Protein AF-A0A1Y1L7R9-F1 (afdb_monomer_lite)

Secondary structure (DSSP, 8-state):
---HHHHHHHHHTS-HHHHHHHHHHHHHHS-HHHHHHHHHHHHHHHHHHHHHHHHHHHHHH-HHHHHT-GGGTTGGGSHHHHHHHHHHHHHS-TT-HHHHHHHIIIIIS-HHHHHHHHTT----HHHHHHHHHHHHHHHH-TTS-HHHHHHHHHHHHHHHHHHHHHHHHHS--PPP--------------------------------------------------------------------PPPPP--------

Structure (mmCIF, N/CA/C/O backbone):
data_AF-A0A1Y1L7R9-F1
#
_entry.id   AF-A0A1Y1L7R9-F1
#
loop_
_atom_site.group_PDB
_atom_site.id
_atom_site.type_symbol
_atom_site.label_atom_id
_atom_site.label_alt_id
_atom_site.l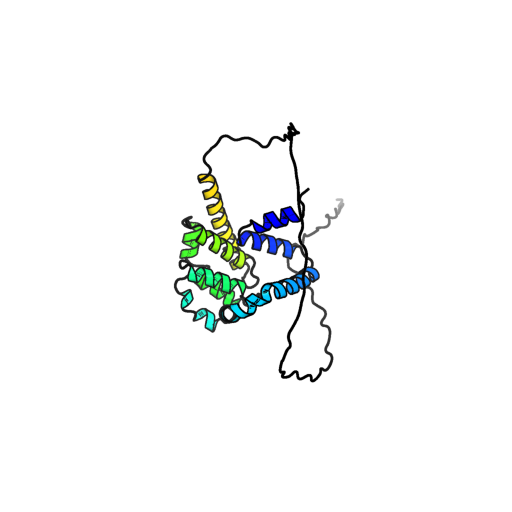abel_comp_id
_atom_site.label_asym_id
_atom_site.label_entity_id
_atom_site.label_seq_id
_atom_site.pdbx_PDB_ins_code
_atom_site.Cartn_x
_atom_site.Cartn_y
_atom_site.Cartn_z
_atom_site.occupancy
_atom_site.B_iso_or_equiv
_atom_site.auth_seq_id
_atom_site.auth_comp_id
_atom_site.auth_asym_id
_atom_site.auth_atom_id
_atom_site.pdbx_PDB_model_num
ATOM 1 N N . MET A 1 1 ? -13.965 -1.797 31.574 1.00 78.56 1 MET A N 1
ATOM 2 C CA . MET A 1 1 ? -14.641 -2.238 30.337 1.00 78.56 1 MET A CA 1
ATOM 3 C C . MET A 1 1 ? -14.299 -1.203 29.286 1.00 78.56 1 MET A C 1
ATOM 5 O O . MET A 1 1 ? -14.530 -0.038 29.563 1.00 78.56 1 MET A O 1
ATOM 9 N N . VAL A 1 2 ? -13.658 -1.586 28.183 1.00 82.12 2 VAL A N 1
ATOM 10 C CA . VAL A 1 2 ? -13.318 -0.639 27.106 1.00 82.12 2 VAL A CA 1
ATOM 11 C C . VAL A 1 2 ? -14.584 -0.410 26.280 1.00 82.12 2 VAL A C 1
ATOM 13 O O . VAL A 1 2 ? -15.203 -1.396 25.874 1.00 82.12 2 VAL A O 1
ATOM 16 N N . CYS A 1 3 ? -15.015 0.841 26.085 1.00 93.50 3 CYS A N 1
ATOM 17 C CA . CYS A 1 3 ? -16.193 1.140 25.260 1.00 93.50 3 CYS A CA 1
ATOM 18 C C . CYS A 1 3 ? -15.808 1.452 23.806 1.00 93.50 3 CYS A C 1
ATOM 20 O O . CYS A 1 3 ? -14.640 1.649 23.473 1.00 93.50 3 CYS A O 1
ATOM 22 N N . LYS A 1 4 ? -16.807 1.475 22.916 1.00 93.38 4 LYS A N 1
ATOM 23 C CA . LYS A 1 4 ? -16.615 1.728 21.480 1.00 93.38 4 LYS A CA 1
ATOM 24 C C . LYS A 1 4 ? -15.915 3.065 21.236 1.00 93.38 4 LYS A C 1
ATOM 26 O O . LYS A 1 4 ? -15.045 3.157 20.375 1.00 93.38 4 LYS A O 1
ATOM 31 N N . GLU A 1 5 ? -16.301 4.089 21.981 1.00 95.50 5 GLU A N 1
ATOM 32 C CA . GLU A 1 5 ? -15.775 5.444 21.859 1.00 95.50 5 GLU A CA 1
ATOM 33 C C . GLU A 1 5 ? -14.279 5.483 22.188 1.00 95.50 5 GLU A C 1
ATOM 35 O O . GLU A 1 5 ? -13.510 6.076 21.432 1.00 95.50 5 GLU A O 1
ATOM 40 N N . ASP A 1 6 ? -13.855 4.770 23.235 1.00 95.31 6 ASP A N 1
ATOM 41 C CA . ASP A 1 6 ? -12.441 4.649 23.608 1.00 95.31 6 ASP A CA 1
ATOM 42 C C . ASP A 1 6 ? -11.620 3.987 22.491 1.00 95.31 6 ASP A C 1
ATOM 44 O O . ASP A 1 6 ? -10.522 4.443 22.171 1.00 95.31 6 ASP A O 1
ATOM 48 N N . VAL A 1 7 ? -12.164 2.945 21.846 1.00 95.12 7 VAL A N 1
ATOM 49 C CA . VAL A 1 7 ? -11.501 2.269 20.715 1.00 95.12 7 VAL A CA 1
ATOM 50 C C . VAL A 1 7 ? -11.361 3.207 19.516 1.00 95.12 7 VAL A C 1
ATOM 52 O O . VAL A 1 7 ? -10.316 3.224 18.868 1.00 95.12 7 VAL A O 1
ATOM 55 N N . LEU A 1 8 ? -12.387 4.010 19.218 1.00 95.81 8 LEU A N 1
ATOM 56 C CA . LEU A 1 8 ? -12.344 4.965 18.107 1.00 95.81 8 LEU A CA 1
ATOM 57 C C . LEU A 1 8 ? -11.348 6.102 18.360 1.00 95.81 8 LEU A C 1
ATOM 59 O O . LEU A 1 8 ? -10.635 6.495 17.435 1.00 95.81 8 LEU A O 1
ATOM 63 N N . LEU A 1 9 ? -11.278 6.610 19.594 1.00 95.75 9 LEU A N 1
ATOM 64 C CA . LEU A 1 9 ? -10.288 7.614 19.990 1.00 95.75 9 LEU A CA 1
ATOM 65 C C . LEU A 1 9 ? -8.869 7.050 19.883 1.00 95.75 9 LEU A C 1
ATOM 67 O O . LEU A 1 9 ? -8.029 7.651 19.220 1.00 95.75 9 LEU A O 1
ATOM 71 N N . TRP A 1 10 ? -8.637 5.851 20.422 1.00 97.00 10 TRP A N 1
ATOM 72 C CA . TRP A 1 10 ? -7.356 5.160 20.283 1.00 97.00 10 TRP A CA 1
ATOM 73 C C . TRP A 1 10 ? -6.959 4.962 18.814 1.00 97.00 10 TRP A C 1
ATOM 75 O O . TRP A 1 10 ? -5.841 5.296 18.430 1.00 97.00 10 TRP A O 1
ATOM 85 N N . PHE A 1 11 ? -7.876 4.472 17.972 1.00 97.50 11 PHE A N 1
ATOM 86 C CA . PHE A 1 11 ? -7.607 4.231 16.552 1.00 97.50 11 PHE A CA 1
ATOM 87 C C . PHE A 1 11 ? -7.271 5.522 15.797 1.00 97.50 11 PHE A C 1
ATOM 89 O O . PHE A 1 11 ? -6.422 5.524 14.904 1.00 97.50 11 PHE A O 1
ATOM 96 N N . LYS A 1 12 ? -7.924 6.635 16.151 1.00 96.06 12 LYS A N 1
ATOM 97 C CA . LYS A 1 12 ? -7.678 7.945 15.541 1.00 96.06 12 LYS A CA 1
ATOM 98 C C . LYS A 1 12 ? -6.246 8.429 15.780 1.00 96.06 12 LYS A C 1
ATOM 100 O O . LYS A 1 12 ? -5.668 9.015 14.863 1.00 96.06 12 LYS A O 1
ATOM 105 N N . ASP A 1 13 ? -5.697 8.150 16.958 1.00 96.38 13 ASP A N 1
ATOM 106 C CA . ASP A 1 13 ? -4.363 8.587 17.382 1.00 96.38 13 ASP A CA 1
ATOM 107 C C . ASP A 1 13 ? -3.233 7.674 16.868 1.00 96.38 13 ASP A C 1
ATOM 109 O O . ASP A 1 13 ? -2.049 7.973 17.041 1.00 96.38 13 ASP A O 1
ATOM 113 N N . LEU A 1 14 ? -3.572 6.567 16.199 1.00 97.44 14 LEU A N 1
ATOM 114 C CA . LEU A 1 14 ? -2.593 5.703 15.551 1.00 97.44 14 LEU A CA 1
ATOM 115 C C . LEU A 1 14 ? -1.985 6.355 14.304 1.00 97.44 14 LEU A C 1
ATOM 117 O O . LEU A 1 14 ? -2.642 7.019 13.500 1.00 97.44 14 LEU A O 1
ATOM 121 N N . GLU A 1 15 ? -0.712 6.046 14.087 1.00 96.12 15 GLU A N 1
ATOM 122 C CA . GLU A 1 15 ? 0.002 6.393 12.864 1.00 96.12 15 GLU A CA 1
ATOM 123 C C . GLU A 1 15 ? -0.585 5.674 11.640 1.00 96.12 15 GLU A C 1
ATOM 125 O O . GLU A 1 15 ? -1.187 4.604 11.756 1.00 96.12 15 GLU A O 1
ATOM 130 N N . GLY A 1 16 ? -0.368 6.232 10.444 1.00 96.50 16 GLY A N 1
ATOM 131 C CA . GLY A 1 16 ? -0.972 5.730 9.203 1.00 96.50 16 GLY A CA 1
ATOM 132 C C . GLY A 1 16 ? -0.783 4.226 8.974 1.00 96.50 16 GLY A C 1
ATOM 133 O O . GLY A 1 16 ? -1.752 3.532 8.675 1.00 96.50 16 GLY A O 1
ATOM 134 N N . TYR A 1 17 ? 0.433 3.715 9.184 1.00 98.06 17 TYR A N 1
ATOM 135 C CA . TYR A 1 17 ? 0.742 2.294 9.003 1.00 98.06 17 TYR A CA 1
ATOM 136 C C . TYR A 1 17 ? 0.046 1.392 10.037 1.00 98.06 17 TYR A C 1
ATOM 138 O O . TYR A 1 17 ? -0.490 0.353 9.670 1.00 98.06 17 TYR A O 1
ATOM 146 N N . LYS A 1 18 ? -0.044 1.821 11.306 1.00 98.00 18 LYS A N 1
ATOM 147 C CA . LYS A 1 18 ? -0.761 1.091 12.367 1.00 98.00 18 LYS A CA 1
ATOM 148 C C . LYS A 1 18 ? -2.263 1.045 12.114 1.00 98.00 18 LYS A C 1
ATOM 150 O O . LYS A 1 18 ? -2.898 0.032 12.382 1.00 98.00 18 LYS A O 1
ATOM 155 N N . ARG A 1 19 ? -2.842 2.124 11.575 1.00 98.38 19 ARG A N 1
ATOM 156 C CA . ARG A 1 19 ? -4.256 2.118 11.170 1.00 98.38 19 ARG A CA 1
ATOM 157 C C . ARG A 1 19 ? -4.510 1.103 10.064 1.00 98.38 19 ARG A C 1
ATOM 159 O O . ARG A 1 19 ? -5.485 0.366 10.154 1.00 98.38 19 ARG A O 1
ATOM 166 N N . LEU A 1 20 ? -3.636 1.046 9.056 1.00 97.94 20 LEU A N 1
ATOM 167 C CA . LEU A 1 20 ? -3.767 0.093 7.953 1.00 97.94 20 LEU A CA 1
ATOM 168 C C . LEU A 1 20 ? -3.635 -1.357 8.439 1.00 97.94 20 LEU A C 1
ATOM 170 O O . LEU A 1 20 ? -4.436 -2.197 8.043 1.00 97.94 20 LEU A O 1
ATOM 174 N N . ASP A 1 21 ? -2.675 -1.613 9.326 1.00 97.88 21 ASP A N 1
ATOM 175 C CA . ASP A 1 21 ? -2.457 -2.905 9.981 1.00 97.88 21 ASP A CA 1
ATOM 176 C C . ASP A 1 21 ? -3.701 -3.380 10.746 1.00 97.88 21 ASP A C 1
ATOM 178 O O . ASP A 1 21 ? -4.281 -4.415 10.422 1.00 97.88 21 ASP A O 1
ATOM 182 N N . VAL A 1 22 ? -4.208 -2.553 11.667 1.00 98.06 22 VAL A N 1
ATOM 183 C CA . VAL A 1 22 ? -5.423 -2.857 12.439 1.00 98.06 22 VAL A CA 1
ATOM 184 C C . VAL A 1 22 ? -6.630 -3.064 11.522 1.00 98.06 22 VAL A C 1
ATOM 186 O O . VAL A 1 22 ? -7.399 -4.000 11.723 1.00 98.06 22 VAL A O 1
ATOM 189 N N . MET A 1 23 ? -6.815 -2.218 10.504 1.00 97.44 23 MET A N 1
ATOM 190 C CA . MET A 1 23 ? -7.925 -2.373 9.558 1.00 97.44 23 MET A CA 1
ATOM 191 C C . MET A 1 23 ? -7.837 -3.682 8.773 1.00 97.44 23 MET A C 1
ATOM 193 O O . MET A 1 23 ? -8.863 -4.333 8.582 1.00 97.44 23 MET A O 1
ATOM 197 N N . TYR A 1 24 ? -6.643 -4.068 8.322 1.00 97.06 24 TYR A N 1
ATOM 198 C CA . TYR A 1 24 ? -6.438 -5.327 7.611 1.00 97.06 24 TYR A CA 1
ATOM 199 C C . TYR A 1 24 ? -6.762 -6.527 8.507 1.00 97.06 24 TYR A C 1
ATOM 201 O O . TYR A 1 24 ? -7.533 -7.397 8.100 1.00 97.06 24 TYR A O 1
ATOM 209 N N . GLU A 1 25 ? -6.254 -6.539 9.740 1.00 97.56 25 GLU A N 1
ATOM 210 C CA . GLU A 1 25 ? -6.526 -7.600 10.715 1.00 97.56 25 GLU A CA 1
ATOM 211 C C . GLU A 1 25 ? -8.026 -7.702 11.031 1.00 97.56 25 GLU A C 1
ATOM 213 O O . GLU A 1 25 ? -8.601 -8.790 10.966 1.00 97.56 25 GLU A O 1
ATOM 218 N N . LEU A 1 26 ? -8.705 -6.572 11.267 1.00 97.25 26 LEU A N 1
ATOM 219 C CA . LEU A 1 26 ? -10.156 -6.535 11.491 1.00 97.25 26 LEU A CA 1
ATOM 220 C C . LEU A 1 26 ? -10.940 -7.091 10.295 1.00 97.25 26 LEU A C 1
ATOM 222 O O . LEU A 1 26 ? -11.806 -7.945 10.477 1.00 97.25 26 LEU A O 1
ATOM 226 N N . LEU A 1 27 ? -10.614 -6.652 9.074 1.00 96.75 27 LEU A N 1
ATOM 227 C CA . LEU A 1 27 ? -11.249 -7.152 7.850 1.00 96.75 27 LEU A CA 1
ATOM 228 C C . LEU A 1 27 ? -10.986 -8.647 7.632 1.00 96.75 27 LEU A C 1
ATOM 230 O O . LEU A 1 27 ? -11.841 -9.336 7.081 1.00 96.75 27 LEU A O 1
ATOM 234 N N . SER A 1 28 ? -9.831 -9.158 8.068 1.00 96.12 28 SER A N 1
ATOM 235 C CA . SER A 1 28 ? -9.482 -10.579 7.952 1.00 96.12 28 SER A CA 1
ATOM 236 C C . SER A 1 28 ? -10.308 -11.485 8.873 1.00 96.12 28 SER A C 1
ATOM 238 O O . SER A 1 28 ? -10.461 -12.672 8.582 1.00 96.12 28 SER A O 1
ATOM 240 N N . MET A 1 29 ? -10.862 -10.925 9.954 1.00 97.62 29 MET A N 1
ATOM 241 C CA . MET A 1 29 ? -11.750 -11.624 10.887 1.00 97.62 29 MET A CA 1
ATOM 242 C C . MET A 1 29 ? -13.225 -11.578 10.463 1.00 97.62 29 MET A C 1
ATOM 244 O O . MET A 1 29 ? -14.032 -12.339 10.997 1.00 97.62 29 MET A O 1
ATOM 248 N N . CYS A 1 30 ? -13.588 -10.708 9.516 1.00 98.19 30 CYS A N 1
ATOM 249 C CA . CYS A 1 30 ? -14.945 -10.621 8.980 1.00 98.19 30 CYS A CA 1
ATOM 250 C C . CYS A 1 30 ? -15.293 -11.825 8.092 1.00 98.19 30 CYS A C 1
ATOM 252 O O . CYS A 1 30 ? -14.446 -12.386 7.391 1.00 98.19 30 CYS A O 1
ATOM 254 N N . VAL A 1 31 ? -16.578 -12.180 8.043 1.00 98.06 31 VAL A N 1
ATOM 255 C CA . VAL A 1 31 ? -17.070 -13.206 7.107 1.00 98.06 31 VAL A CA 1
ATOM 256 C C . VAL A 1 31 ? -17.302 -12.618 5.702 1.00 98.06 31 VAL A C 1
ATOM 258 O O . VAL A 1 31 ? -17.466 -11.405 5.553 1.00 98.06 31 VAL A O 1
ATOM 261 N N . PRO A 1 32 ? -17.350 -13.432 4.625 1.00 97.62 32 PRO A N 1
ATOM 262 C CA . PRO A 1 32 ? -17.299 -12.918 3.250 1.00 97.62 32 PRO A CA 1
ATOM 263 C C . PRO A 1 32 ? -18.365 -11.875 2.877 1.00 97.62 32 PRO A C 1
ATOM 265 O O . PRO A 1 32 ? -18.067 -10.925 2.150 1.00 97.62 32 PRO A O 1
ATOM 268 N N . PHE A 1 33 ? -19.604 -12.018 3.360 1.00 98.00 33 PHE A N 1
ATOM 269 C CA . PHE A 1 33 ? -20.664 -11.051 3.054 1.00 98.00 33 PHE A CA 1
ATOM 270 C C . PHE A 1 33 ? -20.469 -9.714 3.786 1.00 98.00 33 PHE A C 1
ATOM 272 O O . PHE A 1 33 ? -20.830 -8.673 3.239 1.00 98.00 33 PHE A O 1
ATOM 279 N N . GLU A 1 34 ? -19.860 -9.717 4.976 1.00 98.50 34 GLU A N 1
ATOM 280 C CA . GLU A 1 34 ? -19.515 -8.496 5.714 1.00 98.50 34 GLU A CA 1
ATOM 281 C C . GLU A 1 34 ? -18.433 -7.724 4.968 1.00 98.50 34 GLU A C 1
ATOM 283 O O . GLU A 1 34 ? -18.580 -6.527 4.738 1.00 98.50 34 GLU A O 1
ATOM 288 N N . VAL A 1 35 ? -17.392 -8.419 4.496 1.00 97.88 35 VAL A N 1
ATOM 289 C CA . VAL A 1 35 ? -16.341 -7.812 3.666 1.00 97.88 35 VAL A CA 1
ATOM 290 C C . VAL A 1 35 ? -16.940 -7.221 2.386 1.00 97.88 35 VAL A C 1
ATOM 292 O O . VAL A 1 35 ? -16.601 -6.101 2.003 1.00 97.88 35 VAL A O 1
ATOM 295 N N . ARG A 1 36 ? -17.883 -7.925 1.739 1.00 98.00 36 ARG A N 1
ATOM 296 C CA . ARG A 1 36 ? -18.571 -7.426 0.534 1.00 98.00 36 ARG A CA 1
ATOM 297 C C . ARG A 1 36 ? -19.390 -6.164 0.814 1.00 98.00 36 ARG A C 1
ATOM 299 O O . ARG A 1 36 ? -19.354 -5.231 0.007 1.00 98.00 36 ARG A O 1
ATOM 306 N N . PHE A 1 37 ? -20.108 -6.136 1.936 1.00 98.44 37 PHE A N 1
ATOM 307 C CA . PHE A 1 37 ? -20.858 -4.966 2.387 1.00 98.44 37 PHE A CA 1
ATOM 308 C C . PHE A 1 37 ? -19.922 -3.786 2.680 1.00 98.44 37 PHE A C 1
ATOM 310 O O . PHE A 1 37 ? -20.115 -2.703 2.129 1.00 98.44 37 PHE A O 1
ATOM 317 N N . LEU A 1 38 ? -18.858 -4.012 3.457 1.00 98.31 38 LEU A N 1
ATOM 318 C CA . LEU A 1 38 ? -17.854 -2.997 3.780 1.00 98.31 38 LEU A CA 1
ATOM 319 C C . LEU A 1 38 ? -17.173 -2.440 2.528 1.00 98.31 38 LEU A C 1
ATOM 321 O O . LEU A 1 38 ? -16.944 -1.237 2.462 1.00 98.31 38 LEU A O 1
ATOM 325 N N . GLY A 1 39 ? -16.929 -3.269 1.509 1.00 96.62 39 GLY A N 1
ATOM 326 C CA . GLY A 1 39 ? -16.433 -2.807 0.211 1.00 96.62 39 GLY A CA 1
ATOM 327 C C . GLY A 1 39 ? -17.320 -1.723 -0.413 1.00 96.62 39 GLY A C 1
ATOM 328 O O . GLY A 1 39 ? -16.808 -0.700 -0.852 1.00 96.62 39 GLY A O 1
ATOM 329 N N . SER A 1 40 ? -18.647 -1.885 -0.350 1.00 97.62 40 SER A N 1
ATOM 330 C CA . SER A 1 40 ? -19.594 -0.882 -0.872 1.00 97.62 40 SER A CA 1
ATOM 331 C C . SER A 1 40 ? -19.553 0.419 -0.057 1.00 97.62 40 SER A C 1
ATOM 333 O O . SER A 1 40 ? -19.598 1.513 -0.613 1.00 97.62 40 SER A O 1
ATOM 335 N N . CYS A 1 41 ? -19.413 0.317 1.269 1.00 97.94 41 CYS A N 1
ATOM 336 C CA . CYS A 1 41 ? -19.249 1.484 2.140 1.00 97.94 41 CYS A CA 1
ATOM 337 C C . CYS A 1 41 ? -17.940 2.237 1.853 1.00 97.94 41 CYS A C 1
ATOM 339 O O . CYS A 1 41 ? -17.925 3.465 1.835 1.00 97.94 41 CYS A O 1
ATOM 341 N N . ILE A 1 42 ? -16.843 1.511 1.625 1.00 95.75 42 ILE A N 1
ATOM 342 C CA . ILE A 1 42 ? -15.529 2.090 1.314 1.00 95.75 42 ILE A CA 1
ATOM 343 C C . ILE A 1 42 ? -15.565 2.818 -0.034 1.00 95.75 42 ILE A C 1
ATOM 345 O O . ILE A 1 42 ? -15.052 3.934 -0.126 1.00 95.75 42 ILE A O 1
ATOM 349 N N . GLU A 1 43 ? -16.197 2.230 -1.055 1.00 94.38 43 GLU A N 1
ATOM 350 C CA . GLU A 1 43 ? -16.395 2.871 -2.365 1.00 94.38 43 GLU A CA 1
ATOM 351 C C . GLU A 1 43 ? -17.133 4.212 -2.231 1.00 94.38 43 GLU A C 1
ATOM 353 O O . GLU A 1 43 ? -16.694 5.221 -2.785 1.00 94.38 43 GLU A O 1
ATOM 358 N N . GLU A 1 44 ? -18.204 4.249 -1.433 1.00 95.94 44 GLU A N 1
ATOM 359 C CA . GLU A 1 44 ? -18.983 5.467 -1.196 1.00 95.94 44 GLU A CA 1
ATOM 360 C C . GLU A 1 44 ? -18.182 6.539 -0.435 1.00 95.94 44 GLU A C 1
ATOM 362 O O . GLU A 1 44 ? -18.233 7.718 -0.791 1.00 95.94 44 GLU A O 1
ATOM 367 N N . ILE A 1 45 ? -17.393 6.149 0.574 1.00 95.00 45 ILE A N 1
ATOM 368 C CA . ILE A 1 45 ? -16.520 7.069 1.327 1.00 95.00 45 ILE A CA 1
ATOM 369 C C . ILE A 1 45 ? -15.429 7.659 0.417 1.00 95.00 45 ILE A C 1
ATOM 371 O O . ILE A 1 45 ? -15.127 8.850 0.497 1.00 95.00 45 ILE A O 1
ATOM 375 N N . GLY A 1 46 ? -14.841 6.844 -0.464 1.00 92.31 46 GLY A N 1
ATOM 376 C CA . GLY A 1 46 ? -13.722 7.229 -1.330 1.00 92.31 46 GLY A CA 1
ATOM 377 C C . GLY A 1 46 ? -14.108 7.931 -2.638 1.00 92.31 46 GLY A C 1
ATOM 378 O O . GLY A 1 46 ? -13.223 8.352 -3.387 1.00 92.31 46 GLY A O 1
ATOM 379 N N . LYS A 1 47 ? -15.405 8.076 -2.940 1.00 92.62 47 LYS A N 1
ATOM 380 C CA . LYS A 1 47 ? -15.897 8.490 -4.269 1.00 92.62 47 LYS A CA 1
ATOM 381 C C . LYS A 1 47 ? -15.342 9.823 -4.783 1.00 92.62 47 LYS A C 1
ATOM 383 O O . LYS A 1 47 ? -15.181 9.994 -5.989 1.00 92.62 47 LYS A O 1
ATOM 388 N N . HIS A 1 48 ? -15.042 10.767 -3.889 1.00 90.44 48 HIS A N 1
ATOM 389 C CA . HIS A 1 48 ? -14.508 12.078 -4.271 1.00 90.44 48 HIS A CA 1
ATOM 390 C C . HIS A 1 48 ? -13.049 11.982 -4.731 1.00 90.44 48 HIS A C 1
ATOM 392 O O . HIS A 1 48 ? -12.702 12.489 -5.797 1.00 90.44 48 HIS A O 1
ATOM 398 N N . SER A 1 49 ? -12.227 11.230 -3.996 1.00 92.38 49 SER A N 1
ATOM 399 C CA . SER A 1 49 ? -10.821 11.000 -4.342 1.00 92.38 49 SER A CA 1
ATOM 400 C C . SER A 1 49 ? -10.655 10.183 -5.626 1.00 92.38 49 SER A C 1
ATOM 402 O O . SER A 1 49 ? -9.618 10.274 -6.277 1.00 92.38 49 SER A O 1
ATOM 404 N N . TYR A 1 50 ? -11.673 9.418 -6.038 1.00 89.69 50 TYR A N 1
ATOM 405 C CA . TYR A 1 50 ? -11.624 8.626 -7.268 1.00 89.69 50 TYR A CA 1
ATOM 406 C C . TYR A 1 50 ? -11.359 9.480 -8.516 1.00 89.69 50 TYR A C 1
ATOM 408 O O . TYR A 1 50 ? -10.521 9.122 -9.343 1.00 89.69 50 TYR A O 1
ATOM 416 N N . GLN A 1 51 ? -12.055 10.615 -8.666 1.00 90.00 51 GLN A N 1
ATOM 417 C CA . GLN A 1 51 ? -11.882 11.468 -9.849 1.00 90.00 51 GLN A CA 1
ATOM 418 C C . GLN A 1 51 ? -10.535 12.190 -9.829 1.00 90.00 51 GLN A C 1
ATOM 420 O O . GLN A 1 51 ? -9.853 12.238 -10.852 1.00 90.00 51 GLN A O 1
ATOM 425 N N . GLU A 1 52 ? -10.125 12.685 -8.661 1.00 94.44 52 GLU A N 1
ATOM 426 C CA . GLU A 1 52 ? -8.846 13.376 -8.466 1.00 94.44 52 GLU A CA 1
ATOM 427 C C . GLU A 1 52 ? -7.652 12.459 -8.763 1.00 94.44 52 GLU A C 1
ATOM 429 O O . GLU A 1 52 ? -6.680 12.867 -9.398 1.00 94.44 52 GLU A O 1
ATOM 434 N N . LEU A 1 53 ? -7.745 11.188 -8.366 1.00 96.44 53 LEU A N 1
ATOM 435 C CA . LEU A 1 53 ? -6.661 10.214 -8.489 1.00 96.44 53 LEU A CA 1
ATOM 436 C C . LEU A 1 53 ? -6.738 9.354 -9.756 1.00 96.44 53 LEU A C 1
ATOM 438 O O . LEU A 1 53 ? -5.867 8.510 -9.978 1.00 96.44 53 LEU A O 1
ATOM 442 N N . ARG A 1 54 ? -7.728 9.575 -10.629 1.00 95.44 54 ARG A N 1
ATOM 443 C CA . ARG A 1 54 ? -7.943 8.757 -11.833 1.00 95.44 54 ARG A CA 1
ATOM 444 C C . ARG A 1 54 ? -6.712 8.697 -12.739 1.00 95.44 54 ARG A C 1
ATOM 446 O O . ARG A 1 54 ? -6.383 7.630 -13.252 1.00 95.44 54 ARG A O 1
ATOM 453 N N . GLY A 1 55 ? -6.022 9.824 -12.929 1.00 97.31 55 GLY A N 1
ATOM 454 C CA . GLY A 1 55 ? -4.793 9.877 -13.730 1.00 97.31 55 GLY A CA 1
ATOM 455 C C . GLY A 1 55 ? -3.685 9.000 -13.141 1.00 97.31 55 GLY A C 1
ATOM 456 O O . GLY A 1 55 ? -3.099 8.177 -13.845 1.00 97.31 55 GLY A O 1
ATOM 457 N N . SER A 1 56 ? -3.463 9.110 -11.831 1.00 97.62 56 SER A N 1
ATOM 458 C CA . SER A 1 56 ? -2.497 8.288 -11.097 1.00 97.62 56 SER A CA 1
ATOM 459 C C . SER A 1 56 ? -2.855 6.802 -11.130 1.00 97.62 56 SER A C 1
ATOM 461 O O . SER A 1 56 ? -1.968 5.974 -11.311 1.00 97.62 56 SER A O 1
ATOM 463 N N . ALA A 1 57 ? -4.142 6.456 -11.037 1.00 97.44 57 ALA A N 1
ATOM 464 C CA . ALA A 1 57 ? -4.607 5.071 -11.106 1.00 97.44 57 ALA A CA 1
ATOM 465 C C . ALA A 1 57 ? -4.322 4.431 -12.472 1.00 97.44 57 ALA A C 1
ATOM 467 O O . ALA A 1 57 ? -3.933 3.264 -12.537 1.00 97.44 57 ALA A O 1
ATOM 468 N N . ILE A 1 58 ? -4.474 5.201 -13.558 1.00 98.00 58 ILE A N 1
ATOM 469 C CA . ILE A 1 58 ? -4.123 4.754 -14.912 1.00 98.00 58 ILE A CA 1
ATOM 470 C C . ILE A 1 58 ? -2.624 4.459 -14.998 1.00 98.00 58 ILE A C 1
ATOM 472 O O . ILE A 1 58 ? -2.256 3.413 -15.517 1.00 98.00 58 ILE A O 1
ATOM 476 N N . ILE A 1 59 ? -1.766 5.344 -14.479 1.00 98.25 59 ILE A N 1
ATOM 477 C CA . ILE A 1 59 ? -0.308 5.142 -14.502 1.00 98.25 59 ILE A CA 1
ATOM 478 C C . ILE A 1 59 ? 0.077 3.925 -13.654 1.00 98.25 59 ILE A C 1
ATOM 480 O O . ILE A 1 59 ? 0.770 3.040 -14.143 1.00 98.25 59 ILE A O 1
ATOM 484 N N . ALA A 1 60 ? -0.432 3.826 -12.423 1.00 98.00 60 ALA A N 1
ATOM 485 C CA . ALA A 1 60 ? -0.131 2.727 -11.503 1.00 98.00 60 ALA A CA 1
ATOM 486 C C . ALA A 1 60 ? -0.480 1.340 -12.074 1.00 98.00 60 ALA A C 1
ATOM 488 O O . ALA A 1 60 ? 0.140 0.343 -11.706 1.00 98.00 60 ALA A O 1
ATOM 489 N N . ASN A 1 61 ? -1.454 1.268 -12.989 1.00 98.50 61 ASN A N 1
ATOM 490 C CA . ASN A 1 61 ? -1.953 0.015 -13.553 1.00 98.50 61 ASN A CA 1
ATOM 491 C C . ASN A 1 61 ? -1.540 -0.258 -15.006 1.00 98.50 61 ASN A C 1
ATOM 493 O O . ASN A 1 61 ? -1.928 -1.288 -15.557 1.00 98.50 61 ASN A O 1
ATOM 497 N N . ASP A 1 62 ? -0.736 0.608 -15.613 1.00 98.38 62 ASP A N 1
ATOM 498 C CA . ASP A 1 62 ? -0.300 0.498 -17.004 1.00 98.38 62 ASP A CA 1
ATOM 499 C C . ASP A 1 62 ? 1.231 0.464 -17.048 1.00 98.38 62 ASP A C 1
ATOM 501 O O . ASP A 1 62 ? 1.894 1.473 -16.809 1.00 98.38 62 ASP A O 1
ATOM 505 N N . ILE A 1 63 ? 1.801 -0.713 -17.328 1.00 97.94 63 ILE A N 1
ATOM 506 C CA . ILE A 1 63 ? 3.253 -0.932 -17.253 1.00 97.94 63 ILE A CA 1
ATOM 507 C C . ILE A 1 63 ? 4.035 -0.010 -18.197 1.00 97.94 63 ILE A C 1
ATOM 509 O O . ILE A 1 63 ? 5.125 0.448 -17.850 1.00 97.94 63 ILE A O 1
ATOM 513 N N . ASP A 1 64 ? 3.477 0.310 -19.366 1.00 97.88 64 ASP A N 1
ATOM 514 C CA . ASP A 1 64 ? 4.131 1.165 -20.354 1.00 97.88 64 ASP A CA 1
ATOM 515 C C . ASP A 1 64 ? 4.162 2.622 -19.901 1.00 97.88 64 ASP A C 1
ATOM 517 O O . ASP A 1 64 ? 5.121 3.336 -20.189 1.00 97.88 64 ASP A O 1
ATOM 521 N N . LYS A 1 65 ? 3.128 3.077 -19.188 1.00 97.94 65 LYS A N 1
ATOM 522 C CA . LYS A 1 65 ? 3.101 4.423 -18.601 1.00 97.94 65 LYS A CA 1
ATOM 523 C C . LYS A 1 65 ? 3.956 4.502 -17.351 1.00 97.94 65 LYS A C 1
ATOM 525 O O . LYS A 1 65 ? 4.711 5.455 -17.204 1.00 97.94 65 LYS A O 1
ATOM 530 N N . LEU A 1 66 ? 3.870 3.490 -16.491 1.00 97.69 66 LEU A N 1
ATOM 531 C CA . LEU A 1 66 ? 4.603 3.425 -15.232 1.00 97.69 66 LEU A CA 1
ATOM 532 C C . LEU A 1 66 ? 6.119 3.441 -15.456 1.00 97.69 66 LEU A C 1
ATOM 534 O O . LEU A 1 66 ? 6.832 4.216 -14.831 1.00 97.69 66 LEU A O 1
ATOM 538 N N . THR A 1 67 ? 6.608 2.637 -16.404 1.00 96.75 67 THR A N 1
ATOM 539 C CA . THR A 1 67 ? 8.041 2.572 -16.754 1.00 96.75 67 THR A CA 1
ATOM 540 C C . THR A 1 67 ? 8.578 3.862 -17.375 1.00 96.75 67 THR A C 1
ATOM 542 O O . THR A 1 67 ? 9.773 4.133 -17.275 1.00 96.75 67 THR A O 1
ATOM 545 N N . LYS A 1 68 ? 7.713 4.654 -18.019 1.00 96.88 68 LYS A N 1
ATOM 546 C CA . LYS A 1 68 ? 8.057 5.927 -18.674 1.00 96.88 68 LYS A CA 1
ATOM 547 C C . LYS A 1 68 ? 7.838 7.139 -17.776 1.00 96.88 68 LYS A C 1
ATOM 549 O O . LYS A 1 68 ? 8.092 8.260 -18.216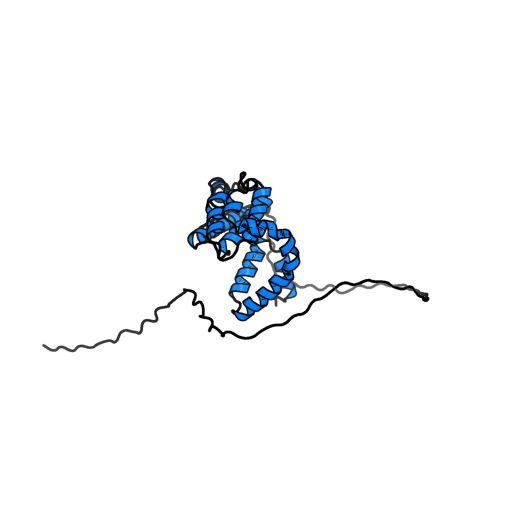 1.00 96.88 68 LYS A O 1
ATOM 554 N N . ASP A 1 69 ? 7.368 6.942 -16.548 1.00 95.88 69 ASP A N 1
ATOM 555 C CA . ASP A 1 69 ? 7.166 8.038 -15.617 1.00 95.88 69 ASP A CA 1
ATOM 556 C C . ASP A 1 69 ? 8.517 8.580 -15.127 1.00 95.88 69 ASP A C 1
ATOM 558 O O . ASP A 1 69 ? 9.134 8.078 -14.185 1.00 95.88 69 ASP A O 1
ATOM 562 N N . SER A 1 70 ? 8.973 9.652 -15.779 1.00 94.00 70 SER A N 1
ATOM 563 C CA . SER A 1 70 ? 10.233 10.330 -15.469 1.00 94.00 70 SER A CA 1
ATOM 564 C C . SER A 1 70 ? 10.271 10.905 -14.055 1.00 94.00 70 SER A C 1
ATOM 566 O O . SER A 1 70 ? 11.355 11.176 -13.534 1.00 94.00 70 SER A O 1
ATOM 568 N N . THR A 1 71 ? 9.112 11.090 -13.417 1.00 93.62 71 THR A N 1
ATOM 569 C CA . THR A 1 71 ? 9.047 11.600 -12.046 1.00 93.62 71 THR A CA 1
ATOM 570 C C . THR A 1 71 ? 9.562 10.594 -11.021 1.00 93.62 71 THR A C 1
ATOM 572 O O . THR A 1 71 ? 9.886 11.008 -9.920 1.00 93.62 71 THR A O 1
ATOM 575 N N . LEU A 1 72 ? 9.716 9.310 -11.378 1.00 95.19 72 LEU A N 1
ATOM 576 C CA . LEU A 1 72 ? 10.215 8.246 -10.492 1.00 95.19 72 LEU A CA 1
ATOM 577 C C . LEU A 1 72 ? 11.747 8.084 -10.507 1.00 95.19 72 LEU A C 1
ATOM 579 O O . LEU A 1 72 ? 12.290 7.257 -9.776 1.00 95.19 72 LEU A O 1
ATOM 583 N N . THR A 1 73 ? 12.459 8.856 -11.333 1.00 90.75 73 THR A N 1
ATOM 584 C CA . THR A 1 73 ? 13.904 8.687 -11.598 1.00 90.75 73 THR A CA 1
ATOM 585 C C . THR A 1 73 ? 14.797 8.861 -10.371 1.00 90.75 73 THR A C 1
ATOM 587 O O . THR A 1 73 ? 15.828 8.201 -10.275 1.00 90.75 73 THR A O 1
ATOM 590 N N . GLN A 1 74 ? 14.396 9.711 -9.425 1.00 90.06 74 GLN A N 1
ATOM 591 C CA . GLN A 1 74 ? 15.139 9.959 -8.188 1.00 90.06 74 GLN A CA 1
ATOM 592 C C . GLN A 1 74 ? 14.909 8.868 -7.125 1.00 90.06 74 GLN A C 1
ATOM 594 O O . GLN A 1 74 ? 15.489 8.930 -6.055 1.00 90.06 74 GLN A O 1
ATOM 599 N N . GLY A 1 75 ? 14.078 7.847 -7.363 1.00 92.19 75 GLY A N 1
ATOM 600 C CA . GLY A 1 75 ? 13.861 6.778 -6.381 1.00 92.19 75 GLY A CA 1
ATOM 601 C C . GLY A 1 75 ? 13.389 7.274 -5.002 1.00 92.19 75 GLY A C 1
ATOM 602 O O . GLY A 1 75 ? 12.975 8.415 -4.830 1.00 92.19 75 GLY A O 1
ATOM 603 N N . LEU A 1 76 ? 13.429 6.412 -3.983 1.00 94.44 76 LEU A N 1
ATOM 604 C CA . LEU A 1 76 ? 12.812 6.721 -2.682 1.00 94.44 76 LEU A CA 1
ATOM 605 C C . LEU A 1 76 ? 13.600 7.705 -1.797 1.00 94.44 76 LEU A C 1
ATOM 607 O O . LEU A 1 76 ? 13.120 8.061 -0.720 1.00 94.44 76 LEU A O 1
ATOM 611 N N . PHE A 1 77 ? 14.780 8.175 -2.213 1.00 91.06 77 PHE A N 1
ATOM 612 C CA . PHE A 1 77 ? 15.460 9.242 -1.470 1.00 91.06 77 PHE A CA 1
ATOM 613 C C . PHE A 1 77 ? 14.759 10.595 -1.637 1.00 91.06 77 PHE A C 1
ATOM 615 O O . PHE A 1 77 ? 14.821 11.426 -0.731 1.00 91.06 77 PHE A O 1
ATOM 622 N N . ASP A 1 78 ? 14.040 10.789 -2.743 1.00 94.81 78 ASP A N 1
ATOM 623 C CA . ASP A 1 78 ? 13.223 11.972 -2.990 1.00 94.81 78 ASP A CA 1
ATOM 624 C C . ASP A 1 78 ? 11.829 11.846 -2.352 1.00 94.81 78 ASP A C 1
ATOM 626 O O . ASP A 1 78 ? 11.148 10.828 -2.485 1.00 94.81 78 ASP A O 1
ATOM 630 N N . GLU A 1 79 ? 11.395 12.895 -1.651 1.00 95.62 79 GLU A N 1
ATOM 631 C CA . GLU A 1 79 ? 10.088 12.944 -0.979 1.00 95.62 79 GLU A CA 1
ATOM 632 C C . GLU A 1 79 ? 8.919 12.912 -1.969 1.00 95.62 79 GLU A C 1
ATOM 634 O O . GLU A 1 79 ? 7.939 12.195 -1.757 1.00 95.62 79 GLU A O 1
ATOM 639 N N . GLY A 1 80 ? 9.045 13.614 -3.097 1.00 96.94 80 GLY A N 1
ATOM 640 C CA . GLY A 1 80 ? 8.026 13.629 -4.143 1.00 96.94 80 GLY A CA 1
ATOM 641 C C . GLY A 1 80 ? 7.814 12.248 -4.765 1.00 96.94 80 GLY A C 1
ATOM 642 O O . GLY A 1 80 ? 6.673 11.854 -5.029 1.00 96.94 80 GLY A O 1
ATOM 643 N N . VAL A 1 81 ? 8.892 11.483 -4.952 1.00 97.19 81 VAL A N 1
ATOM 644 C CA . VAL A 1 81 ? 8.818 10.086 -5.401 1.00 97.19 81 VAL A CA 1
ATOM 645 C C . VAL A 1 81 ? 8.153 9.208 -4.345 1.00 97.19 81 VAL A C 1
ATOM 647 O O . VAL A 1 81 ? 7.248 8.452 -4.696 1.00 97.19 81 VAL A O 1
ATOM 650 N N . ARG A 1 82 ? 8.533 9.305 -3.062 1.00 97.12 82 ARG A N 1
ATOM 651 C CA . ARG A 1 82 ? 7.911 8.495 -1.993 1.00 97.12 82 ARG A CA 1
ATOM 652 C C . ARG A 1 82 ? 6.405 8.717 -1.915 1.00 97.12 82 ARG A C 1
ATOM 654 O O . ARG A 1 82 ? 5.646 7.745 -1.945 1.00 97.12 82 ARG A O 1
ATOM 661 N N . HIS A 1 83 ? 5.972 9.976 -1.916 1.00 97.31 83 HIS A N 1
ATOM 662 C CA . HIS A 1 83 ? 4.555 10.329 -1.913 1.00 97.31 83 HIS A CA 1
ATOM 663 C C . HIS A 1 83 ? 3.813 9.752 -3.129 1.00 97.31 83 HIS A C 1
ATOM 665 O O . HIS A 1 83 ? 2.721 9.193 -3.015 1.00 97.31 83 HIS A O 1
ATOM 671 N N . ARG A 1 84 ? 4.431 9.818 -4.310 1.00 97.38 84 ARG A N 1
ATOM 672 C CA . ARG A 1 84 ? 3.859 9.262 -5.540 1.00 97.38 84 ARG A CA 1
ATOM 673 C C . ARG A 1 84 ? 3.756 7.743 -5.506 1.00 97.38 84 ARG A C 1
ATOM 675 O O . ARG A 1 84 ? 2.741 7.201 -5.933 1.00 97.38 84 ARG A O 1
ATOM 682 N N . VAL A 1 85 ? 4.762 7.053 -4.973 1.00 98.12 85 VAL A N 1
ATOM 683 C CA . VAL A 1 85 ? 4.734 5.591 -4.822 1.00 98.12 85 VAL A CA 1
ATOM 684 C C . VAL A 1 85 ? 3.655 5.168 -3.826 1.00 98.12 85 VAL A C 1
ATOM 686 O O . VAL A 1 85 ? 2.955 4.195 -4.095 1.00 98.12 85 VAL A O 1
ATOM 689 N N . LEU A 1 86 ? 3.442 5.919 -2.738 1.00 98.31 86 LEU A N 1
ATOM 690 C CA . LEU A 1 86 ? 2.311 5.701 -1.825 1.00 98.31 86 LEU A CA 1
ATOM 691 C C . LEU A 1 86 ? 0.965 5.786 -2.562 1.00 98.31 86 LEU A C 1
ATOM 693 O O . LEU A 1 86 ? 0.119 4.906 -2.402 1.00 98.31 86 LEU A O 1
ATOM 697 N N . ILE A 1 87 ? 0.790 6.797 -3.420 1.00 97.94 87 ILE A N 1
ATOM 698 C CA . ILE A 1 87 ? -0.406 6.931 -4.267 1.00 97.94 87 ILE A CA 1
ATOM 699 C C . ILE A 1 87 ? -0.510 5.769 -5.267 1.00 97.94 87 ILE A C 1
ATOM 701 O O . ILE A 1 87 ? -1.585 5.216 -5.471 1.00 97.94 87 ILE A O 1
ATOM 705 N N . TYR A 1 88 ? 0.586 5.361 -5.904 1.00 98.44 88 TYR A N 1
ATOM 706 C CA . TYR A 1 88 ? 0.541 4.252 -6.860 1.00 98.44 88 TYR A CA 1
ATOM 707 C C . TYR A 1 88 ? 0.205 2.926 -6.193 1.00 98.44 88 TYR A C 1
ATOM 709 O O . TYR A 1 88 ? -0.597 2.180 -6.744 1.00 98.44 88 TYR A O 1
ATOM 717 N N . LEU A 1 89 ? 0.722 2.653 -4.995 1.00 98.31 89 LEU A N 1
ATOM 718 C CA . LEU A 1 89 ? 0.357 1.454 -4.242 1.00 98.31 89 LEU A CA 1
ATOM 719 C C . LEU A 1 89 ? -1.091 1.481 -3.741 1.00 98.31 89 LEU A C 1
ATOM 721 O O . LEU A 1 89 ? -1.693 0.416 -3.643 1.00 98.31 89 LEU A O 1
ATOM 725 N N . SER A 1 90 ? -1.671 2.650 -3.442 1.00 97.38 90 SER A N 1
ATOM 726 C CA . SER A 1 90 ? -3.075 2.734 -3.001 1.00 97.38 90 SER A CA 1
ATOM 727 C C . SER A 1 90 ? -4.069 2.533 -4.145 1.00 97.38 90 SER A C 1
ATOM 729 O O . SER A 1 90 ? -5.209 2.139 -3.907 1.00 97.38 90 SER A O 1
ATOM 731 N N . LEU A 1 91 ? -3.635 2.784 -5.383 1.00 97.75 91 LEU A N 1
ATOM 732 C CA . LEU A 1 91 ? -4.452 2.685 -6.596 1.00 97.75 91 LEU A CA 1
ATOM 733 C C . LEU A 1 91 ? -4.137 1.443 -7.441 1.00 97.75 91 LEU A C 1
ATOM 735 O O . LEU A 1 91 ? -4.809 1.189 -8.445 1.00 97.75 91 LEU A O 1
ATOM 739 N N . LEU A 1 92 ? -3.097 0.690 -7.083 1.00 98.50 92 LEU A N 1
ATOM 740 C CA . LEU A 1 92 ? -2.698 -0.523 -7.780 1.00 98.50 92 LEU A CA 1
ATOM 741 C C . LEU A 1 92 ? -3.805 -1.577 -7.657 1.00 98.50 92 LEU A C 1
ATOM 743 O O . LEU A 1 92 ? -4.333 -1.849 -6.584 1.00 98.50 92 LEU A O 1
ATOM 747 N N . SER A 1 93 ? -4.174 -2.187 -8.779 1.00 97.88 93 SER A N 1
ATOM 748 C CA . SER A 1 93 ? -5.165 -3.256 -8.778 1.00 97.88 93 SER A CA 1
ATOM 749 C C . SER A 1 93 ? -4.612 -4.501 -8.085 1.00 97.88 93 SER A C 1
ATOM 751 O O . SER A 1 93 ? -3.474 -4.917 -8.325 1.00 97.88 93 SER A O 1
ATOM 753 N N . ALA A 1 94 ? -5.462 -5.156 -7.291 1.00 97.50 94 ALA A N 1
ATOM 754 C CA . ALA A 1 94 ? -5.139 -6.378 -6.558 1.00 97.50 94 ALA A CA 1
ATOM 755 C C . ALA A 1 94 ? -4.603 -7.514 -7.452 1.00 97.50 94 ALA A C 1
ATOM 757 O O . ALA A 1 94 ? -3.829 -8.343 -6.982 1.00 97.50 94 ALA A O 1
ATOM 758 N N . SER A 1 95 ? -4.983 -7.551 -8.733 1.00 97.31 95 SER A N 1
ATOM 759 C CA . SER A 1 95 ? -4.544 -8.572 -9.694 1.00 97.31 95 SER A CA 1
ATOM 760 C C . SER A 1 95 ? -3.361 -8.142 -10.569 1.00 97.31 95 SER A C 1
ATOM 762 O O . SER A 1 95 ? -2.908 -8.917 -11.413 1.00 97.31 95 SER A O 1
ATOM 764 N N . ASN A 1 96 ? -2.856 -6.911 -10.428 1.00 98.00 96 ASN A N 1
ATOM 765 C CA . ASN A 1 96 ? -1.833 -6.368 -11.322 1.00 98.00 96 ASN A CA 1
ATOM 766 C C . ASN A 1 96 ? -0.409 -6.674 -10.844 1.00 98.00 96 ASN A C 1
ATOM 768 O O . ASN A 1 96 ? 0.382 -5.789 -10.510 1.00 98.00 96 ASN A O 1
ATOM 772 N N . CYS A 1 97 ? -0.060 -7.961 -10.859 1.00 98.00 97 CYS A N 1
ATOM 773 C CA . CYS A 1 97 ? 1.252 -8.437 -10.421 1.00 98.00 97 CYS A CA 1
ATOM 774 C C . CYS A 1 97 ? 2.404 -7.886 -11.281 1.00 98.00 97 CYS A C 1
ATOM 776 O O . CYS A 1 97 ? 3.541 -7.820 -10.820 1.00 98.00 97 CYS A O 1
ATOM 778 N N . LYS A 1 98 ? 2.133 -7.478 -12.531 1.00 98.44 98 LYS A N 1
ATOM 779 C CA . LYS A 1 98 ? 3.148 -6.918 -13.438 1.00 98.44 98 LYS A CA 1
ATOM 780 C C . LYS A 1 98 ? 3.644 -5.561 -12.943 1.00 98.44 98 LYS A C 1
ATOM 782 O O . LYS A 1 98 ? 4.848 -5.402 -12.743 1.00 98.44 98 LYS A O 1
ATOM 787 N N . CYS A 1 99 ? 2.731 -4.618 -12.700 1.00 98.56 99 CYS A N 1
ATOM 788 C CA . CYS A 1 99 ? 3.083 -3.306 -12.155 1.00 98.56 99 CYS A CA 1
ATOM 789 C C . CYS A 1 99 ? 3.612 -3.416 -10.720 1.00 98.56 99 CYS A C 1
ATOM 791 O O . CYS A 1 99 ? 4.612 -2.777 -10.399 1.00 98.56 99 CYS A O 1
ATOM 793 N N . ALA A 1 100 ? 3.025 -4.291 -9.892 1.00 98.69 100 ALA A N 1
ATOM 794 C CA . ALA A 1 100 ? 3.526 -4.573 -8.543 1.00 98.69 100 ALA A CA 1
ATOM 795 C C . ALA A 1 100 ? 5.001 -5.004 -8.565 1.00 98.69 100 ALA A C 1
ATOM 797 O O . ALA A 1 100 ? 5.846 -4.436 -7.878 1.00 98.69 100 ALA A O 1
ATOM 798 N N . ASN A 1 101 ? 5.332 -5.976 -9.418 1.00 98.62 101 ASN A N 1
ATOM 799 C CA . ASN A 1 101 ? 6.690 -6.488 -9.550 1.00 98.62 101 ASN A CA 1
ATOM 800 C C . ASN A 1 101 ? 7.669 -5.433 -10.084 1.00 98.62 101 ASN A C 1
ATOM 802 O O . ASN A 1 101 ? 8.833 -5.437 -9.689 1.00 98.62 101 ASN A O 1
ATOM 806 N N . TRP A 1 102 ? 7.215 -4.527 -10.953 1.00 98.38 102 TRP A N 1
ATOM 807 C CA . TRP A 1 102 ? 8.037 -3.404 -11.397 1.00 98.38 102 TRP A CA 1
ATOM 808 C C . TRP A 1 102 ? 8.322 -2.426 -10.249 1.00 98.38 102 TRP A C 1
ATOM 810 O O . TRP A 1 102 ? 9.486 -2.169 -9.962 1.00 98.38 102 TRP A O 1
ATOM 820 N N . LEU A 1 103 ? 7.292 -1.973 -9.518 1.00 98.25 103 LEU A N 1
ATOM 821 C CA . LEU A 1 103 ? 7.457 -1.102 -8.342 1.00 98.25 103 LEU A CA 1
ATOM 822 C C . LEU A 1 103 ? 8.398 -1.732 -7.309 1.00 98.25 103 LEU A C 1
ATOM 824 O O . LEU A 1 103 ? 9.289 -1.066 -6.779 1.00 98.25 103 LEU A O 1
ATOM 828 N N . TYR A 1 104 ? 8.237 -3.038 -7.074 1.00 98.56 104 TYR A N 1
ATOM 829 C CA . TYR A 1 104 ? 9.110 -3.808 -6.198 1.00 98.56 104 TYR A CA 1
ATOM 830 C C . TYR A 1 104 ? 10.569 -3.751 -6.648 1.00 98.56 104 TYR A C 1
ATOM 832 O O . TYR A 1 104 ? 11.421 -3.319 -5.882 1.00 98.56 104 TYR A O 1
ATOM 840 N N . LYS A 1 105 ? 10.864 -4.173 -7.882 1.00 97.62 105 LYS A N 1
ATOM 841 C CA . LYS A 1 105 ? 12.245 -4.297 -8.371 1.00 97.62 105 LYS A CA 1
ATOM 842 C C . LYS A 1 105 ? 12.931 -2.953 -8.587 1.00 97.62 105 LYS A C 1
ATOM 844 O O . LYS A 1 105 ? 14.141 -2.869 -8.425 1.00 97.62 105 LYS A O 1
ATOM 849 N N . THR A 1 106 ? 12.182 -1.937 -9.003 1.00 96.88 106 THR A N 1
ATOM 850 C CA . THR A 1 106 ? 12.758 -0.661 -9.435 1.00 96.88 106 THR A CA 1
ATOM 851 C C . THR A 1 106 ? 12.868 0.346 -8.297 1.00 96.88 106 THR A C 1
ATOM 853 O O . THR A 1 106 ? 13.820 1.120 -8.281 1.00 96.88 106 THR A O 1
ATOM 856 N N . LEU A 1 107 ? 11.926 0.351 -7.348 1.00 96.81 107 LEU A N 1
ATOM 857 C CA . LEU A 1 107 ? 11.845 1.404 -6.328 1.00 96.81 107 LEU A CA 1
ATOM 858 C C . LEU A 1 107 ? 11.988 0.864 -4.905 1.00 96.81 107 LEU A C 1
ATOM 860 O O . LEU A 1 107 ? 12.732 1.435 -4.109 1.00 96.81 107 LEU A O 1
ATOM 864 N N . LEU A 1 108 ? 11.294 -0.230 -4.579 1.00 96.44 108 LEU A N 1
ATOM 865 C CA . LEU A 1 108 ? 11.184 -0.701 -3.192 1.00 96.44 108 LEU A CA 1
ATOM 866 C C . LEU A 1 108 ? 12.329 -1.636 -2.770 1.00 96.44 108 LEU A C 1
ATOM 868 O O . LEU A 1 108 ? 12.705 -1.641 -1.602 1.00 96.44 108 LEU A O 1
ATOM 872 N N . ARG A 1 109 ? 12.896 -2.409 -3.700 1.00 95.88 109 ARG A N 1
ATOM 873 C CA . ARG A 1 109 ? 14.061 -3.276 -3.481 1.00 95.88 109 ARG A CA 1
ATOM 874 C C . ARG A 1 109 ? 15.287 -2.673 -4.153 1.00 95.88 109 ARG A C 1
ATOM 876 O O . ARG A 1 109 ? 15.697 -3.099 -5.229 1.00 95.88 109 ARG A O 1
ATOM 883 N N . THR A 1 110 ? 15.838 -1.642 -3.523 1.00 95.31 110 THR A N 1
ATOM 884 C CA . THR A 1 110 ? 17.053 -0.963 -3.986 1.00 95.31 110 THR A CA 1
ATOM 885 C C . THR A 1 110 ? 18.105 -0.938 -2.884 1.00 95.31 110 THR A C 1
ATOM 887 O O . THR A 1 110 ? 17.773 -0.918 -1.699 1.00 95.31 110 THR A O 1
ATOM 890 N N . GLU A 1 111 ? 19.379 -0.860 -3.274 1.00 93.19 111 GLU A N 1
ATOM 891 C CA . GLU A 1 111 ? 20.515 -0.760 -2.344 1.00 93.19 111 GLU A CA 1
ATOM 892 C C . GLU A 1 111 ? 20.383 0.413 -1.369 1.00 93.19 111 GLU A C 1
ATOM 894 O O . GLU A 1 111 ? 20.796 0.320 -0.211 1.00 93.19 111 GLU A O 1
ATOM 899 N N . TRP A 1 112 ? 19.793 1.526 -1.824 1.00 93.19 112 TRP A N 1
ATOM 900 C CA . TRP A 1 112 ? 19.532 2.672 -0.962 1.00 93.19 112 TRP A CA 1
ATOM 901 C C . TRP A 1 112 ? 18.519 2.319 0.122 1.00 93.19 112 TRP A C 1
ATOM 903 O O . TRP A 1 112 ? 18.795 2.580 1.288 1.00 93.19 112 TRP A O 1
ATOM 913 N N . VAL A 1 113 ? 17.394 1.690 -0.237 1.00 93.69 113 VAL A N 1
ATOM 914 C CA . VAL A 1 113 ? 16.358 1.286 0.726 1.00 93.69 113 VAL A CA 1
ATOM 915 C C . VAL A 1 113 ? 16.930 0.315 1.749 1.00 93.69 113 VAL A C 1
ATOM 917 O O . VAL A 1 113 ? 16.814 0.561 2.948 1.00 93.69 113 VAL A O 1
ATOM 920 N N . GLU A 1 114 ? 17.604 -0.740 1.292 1.00 93.56 114 GLU A N 1
ATOM 921 C CA . GLU A 1 114 ? 18.201 -1.735 2.185 1.00 93.56 114 GLU A CA 1
ATOM 922 C C . GLU A 1 114 ? 19.280 -1.106 3.076 1.00 93.56 114 GLU A C 1
ATOM 924 O O . GLU A 1 114 ? 19.294 -1.330 4.281 1.00 93.56 114 GLU A O 1
ATOM 929 N N . SER A 1 115 ? 20.137 -0.233 2.539 1.00 91.38 115 SER A N 1
ATOM 930 C CA . SER A 1 115 ? 21.134 0.487 3.343 1.00 91.38 115 SER A CA 1
ATOM 931 C C . SER A 1 115 ? 20.501 1.428 4.369 1.00 91.38 115 SER A C 1
ATOM 933 O O . SER A 1 115 ? 20.985 1.520 5.496 1.00 91.38 115 SER A O 1
ATOM 935 N N . CYS A 1 116 ? 19.447 2.146 3.979 1.00 88.62 116 CYS A N 1
ATOM 936 C CA . CYS A 1 116 ? 18.728 3.096 4.823 1.00 88.62 116 CYS A CA 1
ATOM 937 C C . CYS A 1 116 ? 18.084 2.361 6.008 1.00 88.62 116 CYS A C 1
ATOM 939 O O . CYS A 1 116 ? 18.305 2.735 7.163 1.00 88.62 116 CYS A O 1
ATOM 941 N N . VAL A 1 117 ? 17.385 1.261 5.711 1.00 91.94 117 VAL A N 1
ATOM 942 C CA . VAL A 1 117 ? 16.615 0.459 6.667 1.00 91.94 117 VAL A CA 1
ATOM 943 C C . VAL A 1 117 ? 17.487 -0.485 7.486 1.00 91.94 117 VAL A C 1
ATOM 945 O O . VAL A 1 117 ? 17.255 -0.606 8.673 1.00 91.94 117 VAL A O 1
ATOM 948 N N . LEU A 1 118 ? 18.500 -1.151 6.936 1.00 89.81 118 LEU A N 1
ATOM 949 C CA . LEU A 1 118 ? 19.280 -2.136 7.702 1.00 89.81 118 LEU A CA 1
ATOM 950 C C . LEU A 1 118 ? 20.405 -1.502 8.521 1.00 89.81 118 LEU A C 1
ATOM 952 O O . LEU A 1 118 ? 20.760 -2.016 9.578 1.00 89.81 118 LEU A O 1
ATOM 956 N N . ARG A 1 119 ? 20.973 -0.376 8.068 1.00 84.69 119 ARG A N 1
ATOM 957 C CA . ARG A 1 119 ? 22.077 0.289 8.789 1.00 84.69 119 ARG A CA 1
ATOM 958 C C . ARG A 1 119 ? 21.623 1.339 9.801 1.00 84.69 119 ARG A C 1
ATOM 960 O O . ARG A 1 119 ? 22.471 2.034 10.353 1.00 84.69 119 ARG A O 1
ATOM 967 N N . GLY A 1 120 ? 20.319 1.487 10.039 1.00 72.62 120 GLY A N 1
ATOM 968 C CA . GLY A 1 120 ? 19.805 2.411 11.057 1.00 72.62 120 GLY A CA 1
ATOM 969 C C . GLY A 1 120 ? 20.058 3.887 10.767 1.00 72.62 120 GLY A C 1
ATOM 970 O O . GLY A 1 120 ? 20.154 4.686 11.697 1.00 72.62 120 GLY A O 1
ATOM 971 N N . ASN A 1 121 ? 20.196 4.269 9.494 1.00 69.56 121 ASN A N 1
ATOM 972 C CA . ASN A 1 121 ? 20.531 5.648 9.129 1.00 69.56 121 ASN A CA 1
ATOM 973 C C . ASN A 1 121 ? 19.297 6.542 8.906 1.00 69.56 121 ASN A C 1
ATOM 975 O O . ASN A 1 121 ? 19.437 7.721 8.574 1.00 69.56 121 ASN A O 1
ATOM 979 N N . VAL A 1 122 ? 18.082 6.017 9.092 1.00 77.81 122 VAL A N 1
ATOM 980 C CA . VAL A 1 122 ? 16.849 6.800 8.941 1.00 77.81 122 VAL A CA 1
ATOM 981 C C . VAL A 1 122 ? 16.640 7.660 10.184 1.00 77.81 122 VAL A C 1
ATOM 983 O O . VAL A 1 122 ? 16.003 7.242 11.143 1.00 77.81 122 VAL A O 1
ATOM 986 N N . LYS A 1 123 ? 17.216 8.863 10.223 1.00 79.94 123 LYS A N 1
ATOM 987 C CA . LYS A 1 123 ? 17.015 9.786 11.362 1.00 79.94 123 LYS A CA 1
ATOM 988 C C . LYS A 1 123 ? 15.763 10.646 11.231 1.00 79.94 123 LYS A C 1
ATOM 990 O O . LYS A 1 123 ? 15.264 11.125 12.251 1.00 79.94 123 LYS A O 1
ATOM 995 N N . ASP A 1 124 ? 15.314 10.847 9.998 1.00 89.44 124 ASP A N 1
ATOM 996 C CA . ASP A 1 124 ? 14.145 11.641 9.651 1.00 89.44 124 ASP A CA 1
ATOM 997 C C . ASP A 1 124 ? 12.852 10.866 9.946 1.00 89.44 124 ASP A C 1
ATOM 999 O O . ASP A 1 124 ? 12.616 9.788 9.399 1.00 89.44 124 ASP A O 1
ATOM 1003 N N . GLU A 1 125 ? 12.021 11.429 10.822 1.00 91.19 125 GLU A N 1
ATOM 1004 C CA . GLU A 1 125 ? 10.741 10.849 11.235 1.00 91.19 125 GLU A CA 1
ATOM 1005 C C . GLU A 1 125 ? 9.712 10.818 10.103 1.00 91.19 125 GLU A C 1
ATOM 1007 O O . GLU A 1 125 ? 8.887 9.901 10.060 1.00 91.19 125 GLU A O 1
ATOM 1012 N N . ASN A 1 126 ? 9.757 11.780 9.178 1.00 92.12 126 ASN A N 1
ATOM 1013 C CA . ASN A 1 126 ? 8.844 11.805 8.039 1.00 92.12 126 ASN A CA 1
ATOM 1014 C C . ASN A 1 126 ? 9.174 10.646 7.103 1.00 92.12 126 ASN A C 1
ATOM 1016 O O . ASN A 1 126 ? 8.307 9.820 6.816 1.00 92.12 126 ASN A O 1
ATOM 1020 N N . LEU A 1 127 ? 10.455 10.508 6.746 1.00 93.62 127 LEU A N 1
ATOM 1021 C CA . LEU A 1 127 ? 10.946 9.376 5.967 1.00 93.62 127 LEU A CA 1
ATOM 1022 C C . LEU A 1 127 ? 10.619 8.033 6.636 1.00 93.62 127 LEU A C 1
ATOM 1024 O O . LEU A 1 127 ? 10.124 7.130 5.967 1.00 93.62 127 LEU A O 1
ATOM 1028 N N . GLN A 1 128 ? 10.836 7.892 7.950 1.00 94.19 128 GLN A N 1
ATOM 1029 C CA . GLN A 1 128 ? 10.442 6.672 8.666 1.00 94.19 128 GLN A CA 1
ATOM 1030 C C . GLN A 1 128 ? 8.941 6.394 8.536 1.00 94.19 128 GLN A C 1
ATOM 1032 O O . GLN A 1 128 ? 8.556 5.267 8.240 1.00 94.19 128 GLN A O 1
ATOM 1037 N N . SER A 1 129 ? 8.092 7.407 8.730 1.00 95.44 129 SER A N 1
ATOM 1038 C CA . SER A 1 129 ? 6.632 7.258 8.654 1.00 95.44 129 SER A CA 1
ATOM 1039 C C . SER A 1 129 ? 6.174 6.805 7.266 1.00 95.44 129 SER A C 1
ATOM 1041 O O . SER A 1 129 ? 5.324 5.920 7.153 1.00 95.44 129 SER A O 1
ATOM 1043 N N . GLU A 1 130 ? 6.760 7.372 6.210 1.00 96.94 130 GLU A N 1
ATOM 1044 C CA . GLU A 1 130 ? 6.473 6.989 4.827 1.00 96.94 130 GLU A CA 1
ATOM 1045 C C . GLU A 1 130 ? 6.973 5.577 4.507 1.00 96.94 130 GLU A C 1
ATOM 1047 O O . GLU A 1 130 ? 6.245 4.807 3.884 1.00 96.94 130 GLU A O 1
ATOM 1052 N N . LEU A 1 131 ? 8.172 5.199 4.968 1.00 96.81 131 LEU A N 1
ATOM 1053 C CA . LEU A 1 131 ? 8.707 3.844 4.792 1.00 96.81 131 LEU A CA 1
ATOM 1054 C C . LEU A 1 131 ? 7.862 2.797 5.528 1.00 96.81 131 LEU A C 1
ATOM 1056 O O . LEU A 1 131 ? 7.529 1.765 4.946 1.00 96.81 131 LEU A O 1
ATOM 1060 N N . LEU A 1 132 ? 7.458 3.075 6.772 1.00 97.56 132 LEU A N 1
ATOM 1061 C CA . LEU A 1 132 ? 6.549 2.215 7.538 1.00 97.56 132 LEU A CA 1
ATOM 1062 C C . LEU A 1 132 ? 5.242 1.993 6.773 1.00 97.56 132 LEU A C 1
ATOM 1064 O O . LEU A 1 132 ? 4.777 0.859 6.643 1.00 97.56 132 LEU A O 1
ATOM 1068 N N . LEU A 1 133 ? 4.667 3.063 6.219 1.00 98.44 133 LEU A N 1
ATOM 1069 C CA . LEU A 1 133 ? 3.440 2.971 5.438 1.00 98.44 133 LEU A CA 1
ATOM 1070 C C . LEU A 1 133 ? 3.650 2.199 4.126 1.00 98.44 133 LEU A C 1
ATOM 1072 O O . LEU A 1 133 ? 2.875 1.287 3.844 1.00 98.44 133 LEU A O 1
ATOM 1076 N N . LEU A 1 134 ? 4.710 2.496 3.367 1.00 98.25 134 LEU A N 1
ATOM 1077 C CA . LEU A 1 134 ? 5.056 1.804 2.119 1.00 98.25 134 LEU A CA 1
ATOM 1078 C C . LEU A 1 134 ? 5.216 0.296 2.330 1.00 98.25 134 LEU A C 1
ATOM 1080 O O . LEU A 1 134 ? 4.631 -0.494 1.588 1.00 98.25 134 LEU A O 1
ATOM 1084 N N . PHE A 1 135 ? 5.976 -0.116 3.348 1.00 98.56 135 PHE A N 1
ATOM 1085 C CA . PHE A 1 135 ? 6.193 -1.535 3.624 1.00 98.56 135 PHE A CA 1
ATOM 1086 C C . PHE A 1 135 ? 4.939 -2.222 4.162 1.00 98.56 135 PHE A C 1
ATOM 1088 O O . PHE A 1 135 ? 4.679 -3.360 3.783 1.00 98.56 135 PHE A O 1
ATOM 1095 N N . THR A 1 136 ? 4.109 -1.531 4.946 1.00 98.75 136 THR A N 1
ATOM 1096 C CA . THR A 1 136 ? 2.809 -2.072 5.382 1.00 98.75 136 THR A CA 1
ATOM 1097 C C . THR A 1 136 ? 1.867 -2.276 4.192 1.00 98.75 136 THR A C 1
ATOM 1099 O O . THR A 1 136 ? 1.248 -3.332 4.060 1.00 98.75 136 THR A O 1
ATOM 1102 N N . MET A 1 137 ? 1.804 -1.313 3.264 1.00 98.69 137 MET A N 1
ATOM 1103 C CA . MET A 1 137 ? 1.040 -1.463 2.022 1.00 98.69 137 MET A CA 1
ATOM 1104 C C . MET A 1 137 ? 1.576 -2.624 1.182 1.00 98.69 137 MET A C 1
ATOM 1106 O O . MET A 1 137 ? 0.794 -3.455 0.736 1.00 98.69 137 MET A O 1
ATOM 1110 N N . GLY A 1 138 ? 2.895 -2.734 1.007 1.00 98.50 138 GLY A N 1
ATOM 1111 C CA . GLY A 1 138 ? 3.513 -3.844 0.278 1.00 98.50 138 GLY A CA 1
ATOM 1112 C C . GLY A 1 138 ? 3.232 -5.216 0.902 1.00 98.50 138 GLY A C 1
ATOM 1113 O O . GLY A 1 138 ? 2.917 -6.167 0.184 1.00 98.50 138 GLY A O 1
ATOM 1114 N N . LEU A 1 139 ? 3.302 -5.315 2.234 1.00 98.50 139 LEU A N 1
ATOM 1115 C CA . LEU A 1 139 ? 3.044 -6.538 2.998 1.00 98.50 139 LEU A CA 1
ATOM 1116 C C . LEU A 1 139 ? 1.614 -7.057 2.778 1.00 98.50 139 LEU A C 1
ATOM 1118 O O . LEU A 1 139 ? 1.418 -8.251 2.531 1.00 98.50 139 LEU A O 1
ATOM 1122 N N . TYR A 1 140 ? 0.620 -6.166 2.808 1.00 98.44 140 TYR A N 1
ATOM 1123 C CA . TYR A 1 140 ? -0.790 -6.555 2.706 1.00 98.44 140 TYR A CA 1
ATOM 1124 C C . TYR A 1 140 ? -1.348 -6.558 1.282 1.00 98.44 140 TYR A C 1
ATOM 1126 O O . TYR A 1 140 ? -2.298 -7.293 0.998 1.00 98.44 140 TYR A O 1
ATOM 1134 N N . HIS A 1 141 ? -0.750 -5.816 0.348 1.00 98.31 141 HIS A N 1
ATOM 1135 C CA . HIS A 1 141 ? -1.315 -5.660 -0.988 1.00 98.31 141 HIS A CA 1
ATOM 1136 C C . HIS A 1 141 ? -1.340 -7.000 -1.769 1.00 98.31 141 HIS A C 1
ATOM 1138 O O . HIS A 1 141 ? -0.316 -7.683 -1.877 1.00 98.31 141 HIS A O 1
ATOM 1144 N N . PRO A 1 142 ? -2.487 -7.424 -2.343 1.00 98.00 142 PRO A N 1
ATOM 1145 C CA . PRO A 1 142 ? -2.634 -8.754 -2.950 1.00 98.00 142 PRO A CA 1
ATOM 1146 C C . PRO A 1 142 ? -1.736 -9.029 -4.162 1.00 98.00 142 PRO A C 1
ATOM 1148 O O . PRO A 1 142 ? -1.343 -10.172 -4.365 1.00 98.00 142 PRO A O 1
ATOM 1151 N N . ALA A 1 143 ? -1.382 -7.997 -4.934 1.00 98.56 143 ALA A N 1
ATOM 1152 C CA . ALA A 1 143 ? -0.605 -8.157 -6.168 1.00 98.56 143 ALA A CA 1
ATOM 1153 C C . ALA A 1 143 ? 0.873 -8.545 -5.959 1.00 98.56 143 ALA A C 1
ATOM 1155 O O . ALA A 1 143 ? 1.551 -8.876 -6.934 1.00 98.56 143 ALA A O 1
ATOM 1156 N N . PHE A 1 144 ? 1.390 -8.489 -4.727 1.00 98.75 144 PHE A N 1
ATOM 1157 C CA . PHE A 1 144 ? 2.756 -8.921 -4.425 1.00 98.75 144 PHE A CA 1
ATOM 1158 C C . PHE A 1 144 ? 2.820 -10.414 -4.109 1.00 98.75 144 PHE A C 1
ATOM 1160 O O . PHE A 1 144 ? 1.922 -10.982 -3.480 1.00 98.75 144 PHE A O 1
ATOM 1167 N N . THR A 1 145 ? 3.919 -11.046 -4.513 1.00 98.44 145 THR A N 1
ATOM 1168 C CA . THR A 1 145 ? 4.183 -12.456 -4.212 1.00 98.44 145 THR A CA 1
ATOM 1169 C C . THR A 1 145 ? 4.520 -12.659 -2.737 1.00 98.44 145 THR A C 1
ATOM 1171 O O . THR A 1 145 ? 4.852 -11.716 -2.018 1.00 98.44 145 THR A O 1
ATOM 1174 N N . PHE A 1 146 ? 4.483 -13.912 -2.285 1.00 98.38 146 PHE A N 1
ATOM 1175 C CA . PHE A 1 146 ? 4.884 -14.269 -0.925 1.00 98.38 146 PHE A CA 1
ATOM 1176 C C . PHE A 1 146 ? 6.304 -13.781 -0.583 1.00 98.38 146 PHE A C 1
ATOM 1178 O O . PHE A 1 146 ? 6.491 -13.139 0.444 1.00 98.38 146 PHE A O 1
ATOM 1185 N N . ASP A 1 147 ? 7.283 -13.989 -1.470 1.00 98.50 147 ASP A N 1
ATOM 1186 C CA . ASP A 1 147 ? 8.670 -13.561 -1.231 1.00 98.50 147 ASP A CA 1
ATOM 1187 C C . ASP A 1 147 ? 8.809 -12.037 -1.128 1.00 98.50 147 ASP A C 1
ATOM 1189 O O . ASP A 1 147 ? 9.563 -11.520 -0.301 1.00 98.50 147 ASP A O 1
ATOM 1193 N N . GLN A 1 148 ? 8.056 -11.302 -1.952 1.00 98.62 148 GLN A N 1
ATOM 1194 C CA . GLN A 1 148 ? 8.019 -9.839 -1.905 1.00 98.62 148 GLN A CA 1
ATOM 1195 C C . GLN A 1 148 ? 7.422 -9.355 -0.582 1.00 98.62 148 GLN A C 1
ATOM 1197 O O . GLN A 1 148 ? 7.978 -8.463 0.053 1.00 98.62 148 GLN A O 1
ATOM 1202 N N . LYS A 1 149 ? 6.339 -9.993 -0.127 1.00 98.62 149 LYS A N 1
ATOM 1203 C CA . LYS A 1 149 ? 5.710 -9.715 1.170 1.00 98.62 149 LYS A CA 1
ATOM 1204 C C . LYS A 1 149 ? 6.633 -10.023 2.338 1.00 98.62 149 LYS A C 1
ATOM 1206 O O . LYS A 1 149 ? 6.733 -9.210 3.249 1.00 98.62 149 LYS A O 1
ATOM 1211 N N . ASN A 1 150 ? 7.360 -11.135 2.282 1.00 98.50 150 ASN A N 1
ATOM 1212 C CA . ASN A 1 150 ? 8.351 -11.482 3.296 1.00 98.50 150 ASN A CA 1
ATOM 1213 C C . ASN A 1 150 ? 9.465 -10.425 3.382 1.00 98.50 150 ASN A C 1
ATOM 1215 O O . ASN A 1 150 ? 9.834 -9.998 4.473 1.00 98.50 150 ASN A O 1
ATOM 1219 N N . PHE A 1 151 ? 9.949 -9.930 2.236 1.00 98.38 151 PHE A N 1
ATOM 1220 C CA . PHE A 1 151 ? 10.882 -8.801 2.206 1.00 98.38 151 PHE A CA 1
ATOM 1221 C C . PHE A 1 151 ? 10.294 -7.555 2.883 1.00 98.38 151 PHE A C 1
ATOM 1223 O O . PHE A 1 151 ? 10.945 -6.977 3.751 1.00 98.38 151 PHE A O 1
ATOM 1230 N N . PHE A 1 152 ? 9.063 -7.161 2.537 1.00 98.56 152 PHE A N 1
ATOM 1231 C CA . PHE A 1 152 ? 8.419 -5.999 3.152 1.00 98.56 152 PHE A CA 1
ATOM 1232 C C . PHE A 1 152 ? 8.230 -6.160 4.659 1.00 98.56 152 PHE A C 1
ATOM 1234 O O . PHE A 1 152 ? 8.501 -5.216 5.391 1.00 98.56 152 PHE A O 1
ATOM 1241 N N . GLY A 1 153 ? 7.837 -7.348 5.126 1.00 98.25 153 GLY A N 1
ATOM 1242 C CA . GLY A 1 153 ? 7.716 -7.652 6.552 1.00 98.25 153 GLY A CA 1
ATOM 1243 C C . GLY A 1 153 ? 9.042 -7.488 7.299 1.00 98.25 153 GLY A C 1
ATOM 1244 O O . GLY A 1 153 ? 9.082 -6.837 8.341 1.00 98.25 153 GLY A O 1
ATOM 1245 N N . ASN A 1 154 ? 10.142 -7.986 6.727 1.00 97.75 154 ASN A N 1
ATOM 1246 C CA . ASN A 1 154 ? 11.475 -7.825 7.315 1.00 97.75 154 ASN A CA 1
ATOM 1247 C C . ASN A 1 154 ? 11.901 -6.351 7.370 1.00 97.75 154 ASN A C 1
ATOM 1249 O O . ASN A 1 154 ? 12.374 -5.881 8.403 1.00 97.75 154 ASN A O 1
ATOM 1253 N N . MET A 1 155 ? 11.705 -5.597 6.281 1.00 97.38 155 MET A N 1
ATOM 1254 C CA . MET A 1 155 ? 12.032 -4.166 6.259 1.00 97.38 155 MET A CA 1
ATOM 1255 C C . MET A 1 155 ? 11.171 -3.378 7.252 1.00 97.38 155 MET A C 1
ATOM 1257 O O . MET A 1 155 ? 11.691 -2.542 7.987 1.00 97.38 155 MET A O 1
ATOM 1261 N N . LEU A 1 156 ? 9.871 -3.677 7.319 1.00 97.25 156 LEU A N 1
ATOM 1262 C CA . LEU A 1 156 ? 8.936 -3.059 8.256 1.00 97.25 156 LEU A CA 1
ATOM 1263 C C . LEU A 1 156 ? 9.382 -3.275 9.708 1.00 97.25 156 LEU A C 1
ATOM 1265 O O . LEU A 1 156 ? 9.443 -2.310 10.469 1.00 97.25 156 LEU A O 1
ATOM 1269 N N . ALA A 1 157 ? 9.760 -4.505 10.070 1.00 96.50 157 ALA A N 1
ATOM 1270 C CA . ALA A 1 157 ? 10.244 -4.836 11.409 1.00 96.50 157 ALA A CA 1
ATOM 1271 C C . ALA A 1 157 ? 11.480 -4.008 11.802 1.00 96.50 157 ALA A C 1
ATOM 1273 O O . ALA A 1 157 ? 11.519 -3.451 12.899 1.00 96.50 157 ALA A O 1
ATOM 1274 N N . HIS A 1 158 ? 12.445 -3.847 10.891 1.00 95.44 158 HIS A N 1
ATOM 1275 C CA . HIS A 1 158 ? 13.640 -3.038 11.147 1.00 95.44 158 HIS A CA 1
ATOM 1276 C C . HIS A 1 158 ? 13.335 -1.547 11.337 1.00 95.44 158 HIS A C 1
ATOM 1278 O O . HIS A 1 158 ? 13.912 -0.914 12.223 1.00 95.44 158 HIS A O 1
ATOM 1284 N N . VAL A 1 159 ? 12.425 -0.967 10.545 1.00 94.69 159 VAL A N 1
ATOM 1285 C CA . VAL A 1 159 ? 12.050 0.449 10.726 1.00 94.69 159 VAL A CA 1
ATOM 1286 C C . VAL A 1 159 ? 11.287 0.652 12.043 1.00 94.69 159 VAL A C 1
ATOM 1288 O O . VAL A 1 159 ? 11.519 1.646 12.734 1.00 94.69 159 VAL A O 1
ATOM 1291 N N . ILE A 1 160 ? 10.425 -0.296 12.437 1.00 94.31 160 ILE A N 1
ATOM 1292 C CA . ILE A 1 160 ? 9.744 -0.267 13.744 1.00 94.31 160 ILE A CA 1
ATOM 1293 C C . ILE A 1 160 ? 10.770 -0.315 14.882 1.00 94.31 160 ILE A C 1
ATOM 1295 O O . ILE A 1 160 ? 10.722 0.527 15.778 1.00 94.31 160 ILE A O 1
ATOM 1299 N N . GLU A 1 161 ? 11.725 -1.247 14.832 1.00 92.38 161 GLU A N 1
ATOM 1300 C CA . GLU A 1 161 ? 12.770 -1.388 15.853 1.00 92.38 161 GLU A CA 1
ATOM 1301 C C . GLU A 1 161 ? 13.565 -0.085 16.031 1.00 92.38 161 GLU A C 1
ATOM 1303 O O . GLU A 1 161 ? 13.738 0.402 17.150 1.00 92.38 161 GLU A O 1
ATOM 1308 N N . GLN A 1 162 ? 13.961 0.554 14.928 1.00 89.50 162 GLN A N 1
ATOM 1309 C CA . GLN A 1 162 ? 14.676 1.836 14.958 1.00 89.50 162 GLN A CA 1
ATOM 1310 C C . GLN A 1 162 ? 13.876 2.950 15.624 1.00 89.50 162 GLN A C 1
ATOM 1312 O O . GLN A 1 162 ? 14.421 3.737 16.408 1.00 89.50 162 GLN A O 1
ATOM 1317 N N . ARG A 1 163 ? 12.581 3.017 15.315 1.00 88.12 163 ARG A N 1
ATOM 1318 C CA . ARG A 1 163 ? 11.679 4.023 15.865 1.00 88.12 163 ARG A CA 1
ATOM 1319 C C . ARG A 1 163 ? 11.482 3.842 17.367 1.00 88.12 163 ARG A C 1
ATOM 1321 O O . ARG A 1 163 ? 11.500 4.827 18.107 1.00 88.12 163 ARG A O 1
ATOM 1328 N N . GLU A 1 164 ? 11.327 2.608 17.836 1.00 86.12 164 GLU A N 1
ATOM 1329 C CA . GLU A 1 164 ? 11.141 2.327 19.262 1.00 86.12 164 GLU A CA 1
ATOM 1330 C C . GLU A 1 164 ? 12.448 2.506 20.059 1.00 86.12 164 GLU A C 1
ATOM 1332 O O . GLU A 1 164 ? 12.434 3.146 21.115 1.00 86.12 164 GLU A O 1
ATOM 1337 N N . CYS A 1 165 ? 13.608 2.089 19.530 1.00 78.81 165 CYS A N 1
ATOM 1338 C CA . CYS A 1 165 ? 14.909 2.358 20.159 1.00 78.81 165 CYS A CA 1
ATOM 1339 C C . CYS A 1 165 ? 15.146 3.863 20.380 1.00 78.81 165 CYS A C 1
ATOM 1341 O O . CYS A 1 165 ? 15.607 4.267 21.449 1.00 78.81 165 CYS A O 1
ATOM 1343 N N . LYS A 1 166 ? 14.775 4.719 19.419 1.00 69.25 166 LYS A N 1
ATOM 1344 C CA . LYS A 1 166 ? 14.933 6.179 19.546 1.00 69.25 166 LYS A CA 1
ATOM 1345 C C . LYS A 1 166 ? 14.086 6.767 20.681 1.00 69.25 166 LYS A C 1
ATOM 1347 O O . LYS A 1 166 ? 14.582 7.618 21.420 1.00 69.25 166 LYS A O 1
ATOM 1352 N N . LYS A 1 167 ? 12.853 6.282 20.875 1.00 66.38 167 LYS A N 1
ATOM 1353 C CA . LYS A 1 167 ? 11.962 6.727 21.967 1.00 66.38 167 LYS A CA 1
ATOM 1354 C C . LYS A 1 167 ? 12.527 6.384 23.349 1.00 66.38 167 LYS A C 1
ATOM 1356 O O . LYS A 1 167 ? 12.440 7.198 24.274 1.00 66.38 167 LYS A O 1
ATOM 1361 N N . HIS A 1 168 ? 13.174 5.225 23.483 1.00 59.94 168 HIS A N 1
ATOM 1362 C CA . HIS A 1 168 ? 13.817 4.821 24.737 1.00 59.94 168 HIS A CA 1
ATOM 1363 C C . HIS A 1 168 ? 15.040 5.683 25.097 1.00 59.94 168 HIS A C 1
ATOM 1365 O O . HIS A 1 168 ? 15.225 5.987 26.272 1.00 59.94 168 HIS A O 1
ATOM 1371 N N . LEU A 1 169 ? 15.823 6.160 24.121 1.00 58.78 169 LEU A N 1
ATOM 1372 C CA . LEU A 1 169 ? 16.959 7.064 24.377 1.00 58.78 169 LEU A CA 1
ATOM 1373 C C . LEU A 1 169 ? 16.543 8.495 24.762 1.00 58.78 169 LEU A C 1
ATOM 1375 O O . LEU A 1 169 ? 17.281 9.183 25.466 1.00 58.78 169 LEU A O 1
ATOM 1379 N N . THR A 1 170 ? 15.370 8.962 24.327 1.00 55.41 170 THR A N 1
ATOM 1380 C CA . THR A 1 170 ? 14.866 10.308 24.663 1.00 55.41 170 THR A CA 1
ATOM 1381 C C . THR A 1 170 ? 14.146 10.382 26.010 1.00 55.41 170 THR A C 1
ATOM 1383 O O . THR A 1 170 ? 13.858 11.477 26.496 1.00 55.41 170 THR A O 1
ATOM 1386 N N . THR A 1 171 ? 13.885 9.238 26.649 1.00 48.19 171 THR A N 1
ATOM 1387 C CA . THR A 1 171 ? 13.283 9.192 27.984 1.00 48.19 171 THR A CA 1
ATOM 1388 C C . THR A 1 171 ? 14.398 9.313 29.028 1.00 48.19 171 THR A C 1
ATOM 1390 O O . THR A 1 171 ? 15.048 8.332 29.378 1.00 48.19 171 THR A O 1
ATOM 1393 N N . LYS A 1 172 ? 14.667 10.534 29.518 1.00 36.50 172 LYS A N 1
ATOM 1394 C CA . LYS A 1 172 ? 15.535 10.739 30.697 1.00 36.50 172 LYS A CA 1
ATOM 1395 C C . LYS A 1 172 ? 15.039 9.854 31.857 1.00 36.50 172 LYS A C 1
ATOM 1397 O O . LYS A 1 172 ? 13.823 9.776 32.044 1.00 36.50 172 LYS A O 1
ATOM 1402 N N . PRO A 1 173 ? 15.924 9.251 32.675 1.00 36.75 173 PRO A N 1
ATOM 1403 C CA . PRO A 1 173 ? 15.506 8.495 33.848 1.00 36.75 173 PRO A CA 1
ATOM 1404 C C . PRO A 1 173 ? 14.996 9.474 34.911 1.00 36.75 173 PRO A C 1
ATOM 1406 O O . PRO A 1 173 ? 15.764 10.006 35.708 1.00 36.75 173 PRO A O 1
ATOM 1409 N N . PHE A 1 174 ? 13.695 9.751 34.901 1.00 41.72 174 PHE A N 1
ATOM 1410 C CA . PHE A 1 174 ? 13.003 10.246 36.085 1.00 41.72 174 PHE A CA 1
ATOM 1411 C C . PHE A 1 174 ? 12.523 9.045 36.909 1.00 41.72 174 PHE A C 1
ATOM 1413 O O . PHE A 1 174 ? 12.184 8.013 36.324 1.00 41.72 174 PHE A O 1
ATOM 1420 N N . PRO A 1 175 ? 12.527 9.132 38.252 1.00 41.62 175 PRO A N 1
ATOM 1421 C CA . PRO A 1 175 ? 12.280 7.980 39.102 1.00 41.62 175 PRO A CA 1
ATOM 1422 C C . PRO A 1 175 ? 10.865 7.452 38.878 1.00 41.62 175 PRO A C 1
ATOM 1424 O O . PRO A 1 175 ? 9.889 8.200 38.893 1.00 41.62 175 PRO A O 1
ATOM 1427 N N . SER A 1 176 ? 10.796 6.143 38.681 1.00 37.56 176 SER A N 1
ATOM 1428 C CA . SER A 1 176 ? 9.596 5.325 38.607 1.00 37.56 176 SER A CA 1
ATOM 1429 C C . SER A 1 176 ? 8.614 5.622 39.744 1.00 37.56 176 SER A C 1
ATOM 1431 O O . SER A 1 176 ? 8.942 5.399 40.909 1.00 37.56 176 SER A O 1
ATOM 1433 N N . TYR A 1 177 ? 7.385 6.004 39.400 1.00 37.66 177 TYR A N 1
ATOM 1434 C CA . TYR A 1 177 ? 6.220 5.727 40.236 1.00 37.66 177 TYR A CA 1
ATOM 1435 C C . TYR A 1 177 ? 5.354 4.688 39.527 1.00 37.66 177 TYR A C 1
ATOM 1437 O O . TYR A 1 177 ? 4.870 4.905 38.417 1.00 37.66 177 TYR A O 1
ATOM 1445 N N . SER A 1 178 ? 5.224 3.531 40.172 1.00 36.69 178 SER A N 1
ATOM 1446 C CA . SER A 1 178 ? 4.387 2.410 39.750 1.00 36.69 178 SER A CA 1
ATOM 1447 C C . SER A 1 178 ? 2.891 2.763 39.827 1.00 36.69 178 SER A C 1
ATOM 1449 O O . SER A 1 178 ? 2.500 3.502 40.734 1.00 36.69 178 SER A O 1
ATOM 1451 N N . PRO A 1 179 ? 2.024 2.204 38.961 1.00 41.75 179 PRO A N 1
ATOM 1452 C CA . PRO A 1 179 ? 0.580 2.420 39.033 1.00 41.75 179 PRO A CA 1
ATOM 1453 C C . PRO A 1 179 ? -0.033 1.655 40.217 1.00 41.75 179 PRO A C 1
ATOM 1455 O O . PRO A 1 179 ? -0.321 0.463 40.132 1.00 41.75 179 PRO A O 1
ATOM 1458 N N . GLY A 1 180 ? -0.217 2.344 41.342 1.00 33.47 180 GLY A N 1
ATOM 1459 C CA . GLY A 1 180 ? -1.036 1.892 42.463 1.00 33.47 180 GLY A CA 1
ATOM 1460 C C . GLY A 1 180 ? -2.399 2.573 42.413 1.00 33.47 180 GLY A C 1
ATOM 1461 O O . GLY A 1 180 ? -2.479 3.797 42.345 1.00 33.47 180 GLY A O 1
ATOM 1462 N N . MET A 1 181 ? -3.467 1.777 42.428 1.00 41.19 181 MET A N 1
ATOM 1463 C CA . MET A 1 181 ? -4.845 2.244 42.563 1.00 41.19 181 MET A CA 1
ATOM 1464 C C . MET A 1 181 ? -5.011 3.226 43.732 1.00 41.19 181 MET A C 1
ATOM 1466 O O . MET A 1 181 ? -4.567 2.953 44.844 1.00 41.19 181 MET A O 1
ATOM 1470 N N . GLY A 1 182 ? -5.737 4.317 43.496 1.00 29.11 182 GLY A N 1
ATOM 1471 C CA . GLY A 1 182 ? -6.152 5.241 44.545 1.00 29.11 182 GLY A CA 1
ATOM 1472 C C . GLY A 1 182 ? -7.094 6.308 44.004 1.00 29.11 182 GLY A C 1
ATOM 1473 O O . GLY A 1 182 ? -6.655 7.369 43.576 1.00 29.11 182 GLY A O 1
ATOM 1474 N N . TYR A 1 183 ? -8.397 6.023 44.021 1.00 38.47 183 TYR A N 1
ATOM 1475 C CA . TYR A 1 183 ? -9.417 7.068 43.976 1.00 38.47 183 TYR A CA 1
ATOM 1476 C C . TYR A 1 183 ? -9.246 7.958 45.206 1.00 38.47 183 TYR A C 1
ATOM 1478 O O . TYR A 1 183 ? -9.165 7.428 46.310 1.00 38.47 183 TYR A O 1
ATOM 1486 N N . ASN A 1 184 ? -9.276 9.281 45.040 1.00 30.83 184 ASN A N 1
ATOM 1487 C CA . ASN A 1 184 ? -9.730 10.150 46.116 1.00 30.83 184 ASN A CA 1
ATOM 1488 C C . ASN A 1 184 ? -10.578 11.315 45.601 1.00 30.83 184 ASN A C 1
ATOM 1490 O O . ASN A 1 184 ? -10.200 12.101 44.737 1.00 30.83 184 ASN A O 1
ATOM 1494 N N . HIS A 1 185 ? -11.764 11.310 46.192 1.00 38.19 185 HIS A N 1
ATOM 1495 C CA . HIS A 1 185 ? -12.818 12.299 46.307 1.00 38.19 185 HIS A CA 1
ATOM 1496 C C . HIS A 1 185 ? -12.294 13.700 46.651 1.00 38.19 185 HIS A C 1
ATOM 1498 O O . HIS A 1 185 ? -11.439 13.853 47.519 1.00 38.19 185 HIS A O 1
ATOM 1504 N N . LEU A 1 186 ? -12.876 14.719 46.015 1.00 31.78 186 LEU A N 1
ATOM 1505 C CA . LEU A 1 186 ? -12.982 16.056 46.591 1.00 31.78 186 LEU A CA 1
ATOM 1506 C C . LEU A 1 186 ? -14.414 16.567 46.399 1.00 31.78 186 LEU A C 1
ATOM 1508 O O . LEU A 1 186 ? -14.797 16.995 45.311 1.00 31.78 186 LEU A O 1
ATOM 1512 N N . GLN A 1 187 ? -15.199 16.524 47.477 1.00 31.92 187 GLN A N 1
ATOM 1513 C CA . GLN A 1 187 ? -16.366 17.386 47.661 1.00 31.92 187 GLN A CA 1
ATOM 1514 C C . GLN A 1 187 ? -15.967 18.661 48.420 1.00 31.92 187 GLN A C 1
ATOM 1516 O O . GLN A 1 187 ? -15.427 18.600 49.519 1.00 31.92 187 GLN A O 1
ATOM 1521 N N . THR A 1 188 ? -16.312 19.787 47.793 1.00 28.53 188 THR A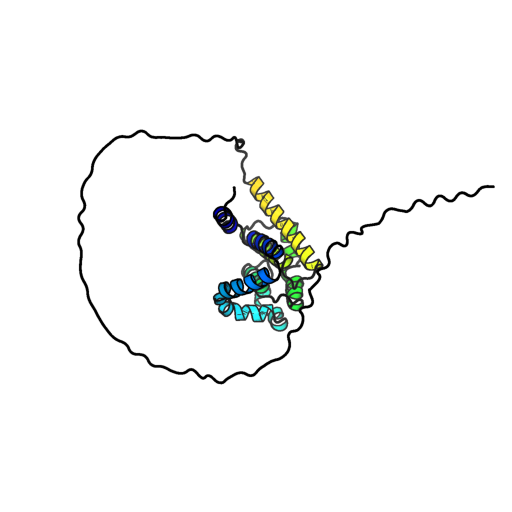 N 1
ATOM 1522 C CA . THR A 1 188 ? -17.069 20.931 48.334 1.00 28.53 188 THR A CA 1
ATOM 1523 C C . THR A 1 188 ? -16.561 21.683 49.569 1.00 28.53 188 THR A C 1
ATOM 1525 O O . THR A 1 188 ? -16.685 21.199 50.687 1.00 28.53 188 THR A O 1
ATOM 1528 N N . ILE A 1 189 ? -16.256 22.977 49.376 1.00 29.30 189 ILE A N 1
ATOM 1529 C CA . ILE A 1 189 ? -16.659 24.055 50.302 1.00 29.30 189 ILE A CA 1
ATOM 1530 C C . ILE A 1 189 ? -17.240 25.233 49.491 1.00 29.30 189 ILE A C 1
ATOM 1532 O O . ILE A 1 189 ? -16.701 25.620 48.457 1.00 29.30 189 ILE A O 1
ATOM 1536 N N . ILE A 1 190 ? -18.376 25.745 49.973 1.00 29.38 190 ILE A N 1
ATOM 1537 C CA . ILE A 1 190 ? -19.260 26.796 49.436 1.00 29.38 190 ILE A CA 1
ATOM 1538 C C . ILE A 1 190 ? -18.912 28.170 50.042 1.00 29.38 190 ILE A C 1
ATOM 1540 O O . ILE A 1 190 ? -18.607 28.235 51.229 1.00 29.38 190 ILE A O 1
ATOM 1544 N N . SER A 1 191 ? -19.084 29.257 49.273 1.00 27.12 191 SER A N 1
ATOM 1545 C CA . SER A 1 191 ? -19.614 30.563 49.741 1.00 27.12 191 SER A CA 1
A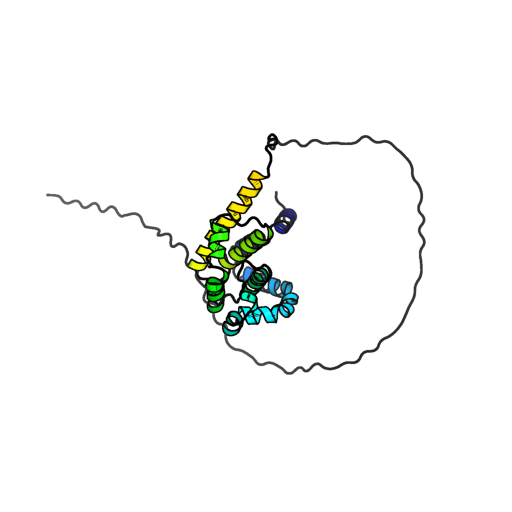TOM 1546 C C . SER A 1 191 ? -20.053 31.397 48.513 1.00 27.12 191 SER A C 1
ATOM 1548 O O . SER A 1 191 ? -19.234 31.597 47.624 1.00 27.12 191 SER A O 1
ATOM 1550 N N . GLN A 1 192 ? -21.368 31.566 48.252 1.00 30.52 192 GLN A N 1
ATOM 1551 C CA . GLN A 1 192 ? -22.201 32.789 48.457 1.00 30.52 192 GLN A CA 1
ATOM 1552 C C . GLN A 1 192 ? -21.695 34.034 47.689 1.00 30.52 192 GLN A C 1
ATOM 1554 O O . GLN A 1 192 ? -20.508 34.311 47.752 1.00 30.52 192 GLN A O 1
ATOM 1559 N N . HIS A 1 193 ? -22.447 34.902 46.995 1.00 29.16 193 HIS A N 1
ATOM 1560 C CA . HIS A 1 193 ? -23.860 35.201 46.659 1.00 29.16 193 HIS A CA 1
ATOM 1561 C C . HIS A 1 193 ? -23.726 36.335 45.582 1.00 29.16 193 HIS A C 1
ATOM 1563 O O . HIS A 1 193 ? -22.763 37.093 45.659 1.00 29.16 193 HIS A O 1
ATOM 1569 N N . ASP A 1 194 ? -24.424 36.389 44.441 1.00 26.88 194 ASP A N 1
ATOM 1570 C CA . ASP A 1 194 ? -25.609 37.238 44.196 1.00 26.88 194 ASP A CA 1
ATOM 1571 C C . ASP A 1 194 ? -25.976 37.221 42.689 1.00 26.88 194 ASP A C 1
ATOM 1573 O O . ASP A 1 194 ? -25.111 37.257 41.813 1.00 26.88 194 ASP A O 1
ATOM 1577 N N . THR A 1 195 ? -27.276 37.220 42.399 1.00 25.45 195 THR A N 1
ATOM 1578 C CA . THR A 1 195 ? -27.940 37.504 41.098 1.00 25.45 195 THR A CA 1
ATOM 1579 C C . THR A 1 195 ? -28.511 38.944 41.154 1.00 25.45 195 THR A C 1
ATOM 1581 O O . THR A 1 195 ? -28.672 39.396 42.286 1.00 25.45 195 THR A O 1
ATOM 1584 N N . PRO A 1 196 ? -28.936 39.666 40.071 1.00 35.09 196 PRO A N 1
ATOM 1585 C CA . PRO A 1 196 ? -29.815 39.120 39.023 1.00 35.09 196 PRO A CA 1
ATOM 1586 C C . PRO A 1 196 ? -29.883 39.806 37.630 1.00 35.09 196 PRO A C 1
ATOM 1588 O O . PRO A 1 196 ? -29.344 40.876 37.370 1.00 35.09 196 PRO A O 1
ATOM 1591 N N . SER A 1 197 ? -30.734 39.191 36.795 1.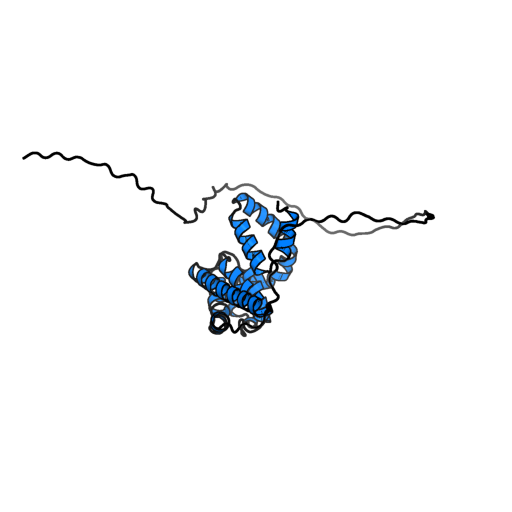00 27.62 197 SER A N 1
ATOM 1592 C CA . SER A 1 197 ? -31.690 39.793 35.841 1.00 27.62 197 SER A CA 1
ATOM 1593 C C . SER A 1 197 ? -31.380 39.769 34.332 1.00 27.62 197 SER A C 1
ATOM 1595 O O . SER A 1 197 ? -30.398 40.304 33.831 1.00 27.62 197 SER A O 1
ATOM 1597 N N . VAL A 1 198 ? -32.317 39.131 33.621 1.00 29.81 198 VAL A N 1
ATOM 1598 C CA . VAL A 1 198 ? -32.541 39.087 32.164 1.00 29.81 198 VAL A CA 1
ATOM 1599 C C . VAL A 1 198 ? -33.384 40.317 31.767 1.00 29.81 198 VAL A C 1
ATOM 1601 O O . VAL A 1 198 ? -34.133 40.819 32.609 1.00 29.81 198 VAL A O 1
ATOM 1604 N N . PRO A 1 199 ? -33.351 40.786 30.503 1.00 33.41 199 PRO A N 1
ATOM 1605 C CA . PRO A 1 199 ? -34.557 40.581 29.692 1.00 33.41 199 PRO A CA 1
ATOM 1606 C C . PRO A 1 199 ? -34.315 40.278 28.199 1.00 33.41 199 PRO A C 1
ATOM 1608 O O . PRO A 1 199 ? -33.371 40.731 27.559 1.00 33.41 199 PRO A O 1
ATOM 1611 N N . VAL A 1 200 ? -35.278 39.529 27.664 1.00 29.95 200 VAL A N 1
ATOM 1612 C CA . VAL A 1 200 ? -35.544 39.160 26.265 1.00 29.95 200 VAL A CA 1
ATOM 1613 C C . VAL A 1 200 ? -36.006 40.367 25.431 1.00 29.95 200 VAL A C 1
ATOM 1615 O O . VAL A 1 200 ? -36.741 41.210 25.945 1.00 29.95 200 VAL A O 1
ATOM 1618 N N . LYS A 1 201 ? -35.705 40.388 24.120 1.00 32.06 201 LYS A N 1
ATOM 1619 C CA . LYS A 1 201 ? -36.551 41.042 23.099 1.00 32.06 201 LYS A CA 1
ATOM 1620 C C . LYS A 1 201 ? -36.676 40.204 21.818 1.00 32.06 201 LYS A C 1
ATOM 1622 O O . LYS A 1 201 ? -35.737 39.549 21.382 1.00 32.06 201 LYS A O 1
ATOM 1627 N N . THR A 1 202 ? -37.882 40.271 21.265 1.00 27.53 202 THR A N 1
ATOM 1628 C CA . THR A 1 202 ? -38.522 39.444 20.229 1.00 27.53 202 THR A CA 1
ATOM 1629 C C . THR A 1 202 ? -38.666 40.220 18.902 1.00 27.53 202 THR A C 1
ATOM 1631 O O . THR A 1 202 ? -38.698 41.451 18.937 1.00 27.53 202 THR A O 1
ATOM 1634 N N . THR A 1 203 ? -38.984 39.496 17.807 1.00 28.14 203 THR A N 1
ATOM 1635 C CA . THR A 1 203 ? -39.749 39.914 16.582 1.00 28.14 203 THR A CA 1
ATOM 1636 C C . THR A 1 203 ? -38.938 40.650 15.482 1.00 28.14 203 THR A C 1
ATOM 1638 O O . THR A 1 203 ? -38.133 41.503 15.824 1.00 28.14 203 THR A O 1
ATOM 1641 N N . THR A 1 204 ? -39.003 40.405 14.151 1.00 29.06 204 THR A N 1
ATOM 1642 C CA . THR A 1 204 ? -40.116 40.225 13.161 1.00 29.06 204 THR A CA 1
ATOM 1643 C C . THR A 1 204 ? -39.491 39.860 11.768 1.00 29.06 204 THR A C 1
ATOM 1645 O O . THR A 1 204 ? -38.424 40.389 11.482 1.00 29.06 204 THR A O 1
ATOM 1648 N N . VAL A 1 205 ? -39.914 38.825 11.000 1.00 26.50 205 VAL A N 1
ATOM 1649 C CA . VAL A 1 205 ? -40.753 38.791 9.738 1.00 26.50 205 VAL A CA 1
ATOM 1650 C C . VAL A 1 205 ? -40.334 39.829 8.643 1.00 26.50 205 VAL A C 1
ATOM 1652 O O . VAL A 1 205 ? -40.126 40.973 9.014 1.00 26.50 205 VAL A O 1
ATOM 1655 N N . CYS A 1 206 ? -40.156 39.607 7.315 1.00 26.95 206 CYS A N 1
ATOM 1656 C CA . CYS A 1 206 ? -40.891 38.875 6.250 1.00 26.95 206 CYS A CA 1
ATOM 1657 C C . CYS A 1 206 ? -40.090 38.826 4.897 1.00 26.95 206 CYS A C 1
ATOM 1659 O O . CYS A 1 206 ? -39.311 39.744 4.684 1.00 26.95 206 CYS A O 1
ATOM 1661 N N . GLN A 1 207 ? -40.382 37.834 4.011 1.00 27.45 207 GLN A N 1
ATOM 1662 C CA . GLN A 1 207 ? -40.568 37.831 2.509 1.00 27.45 207 GLN A CA 1
ATOM 1663 C C . GLN A 1 207 ? -39.567 38.568 1.560 1.00 27.45 207 GLN A C 1
ATOM 1665 O O . GLN A 1 207 ? -38.977 39.553 1.961 1.00 27.45 207 GLN A O 1
ATOM 1670 N N . THR A 1 208 ? -39.294 38.278 0.270 1.00 28.06 208 THR A N 1
ATOM 1671 C CA . THR A 1 208 ? -39.683 37.399 -0.879 1.00 28.06 208 THR A CA 1
ATOM 1672 C C . THR A 1 208 ? -38.540 37.566 -1.928 1.00 28.06 208 THR A C 1
ATOM 1674 O O . THR A 1 208 ? -37.836 38.565 -1.862 1.00 28.06 208 THR A O 1
ATOM 1677 N N . ASP A 1 209 ? -38.197 36.631 -2.832 1.00 27.59 209 ASP A N 1
ATOM 1678 C CA . ASP A 1 209 ? -38.658 36.654 -4.240 1.00 27.59 209 ASP A CA 1
ATOM 1679 C C . ASP A 1 209 ? -38.090 35.509 -5.128 1.00 27.59 209 ASP A C 1
ATOM 1681 O O . ASP A 1 209 ? -37.133 34.818 -4.786 1.00 27.59 209 ASP A O 1
ATOM 1685 N N . ARG A 1 210 ? -38.753 35.328 -6.280 1.00 27.72 210 ARG A N 1
ATOM 1686 C CA . ARG A 1 210 ? -38.793 34.218 -7.262 1.00 27.72 210 ARG A CA 1
ATOM 1687 C C . ARG A 1 210 ? -37.594 34.062 -8.247 1.00 27.72 210 ARG A C 1
ATOM 1689 O O . ARG A 1 210 ? -37.137 35.046 -8.807 1.00 27.72 210 ARG A O 1
ATOM 1696 N N . VAL A 1 211 ? -37.182 32.800 -8.504 1.00 30.45 211 VAL A N 1
ATOM 1697 C CA . VAL A 1 211 ? -37.127 31.972 -9.772 1.00 30.45 211 VAL A CA 1
ATOM 1698 C C . VAL A 1 211 ? -37.009 32.733 -11.134 1.00 30.45 211 VAL A C 1
ATOM 1700 O O . VAL A 1 211 ? -37.778 33.678 -11.300 1.00 30.45 211 VAL A O 1
ATOM 1703 N N . PRO A 1 212 ? -36.181 32.324 -12.155 1.00 37.38 212 PRO A N 1
ATOM 1704 C CA . PRO A 1 212 ? -36.324 31.030 -12.861 1.00 37.38 212 PRO A CA 1
ATOM 1705 C C . PRO A 1 212 ? -35.109 30.275 -13.462 1.00 37.38 212 PRO A C 1
ATOM 1707 O O . PRO A 1 212 ? -34.027 30.799 -13.690 1.00 37.38 212 PRO A O 1
ATOM 1710 N N . HIS A 1 213 ? -35.395 28.990 -13.730 1.00 30.70 213 HIS A N 1
ATOM 1711 C CA . HIS A 1 213 ? -34.678 27.954 -14.502 1.00 30.70 213 HIS A CA 1
ATOM 1712 C C . HIS A 1 213 ? -34.712 28.216 -16.029 1.00 30.70 213 HIS A C 1
ATOM 1714 O O . HIS A 1 213 ? -35.574 28.973 -16.480 1.00 30.70 213 HIS A O 1
ATOM 1720 N N . PRO A 1 214 ? -33.849 27.558 -16.840 1.00 36.12 214 PRO A N 1
ATOM 1721 C CA . PRO A 1 214 ? -34.276 26.361 -17.609 1.00 36.12 214 PRO A CA 1
ATOM 1722 C C . PRO A 1 214 ? -33.180 25.262 -17.707 1.00 36.12 214 PRO A C 1
ATOM 1724 O O . PRO A 1 214 ? -31.998 25.565 -17.805 1.00 36.12 214 PRO A O 1
ATOM 1727 N N . GLN A 1 215 ? -33.484 23.980 -17.446 1.00 26.62 215 GLN A N 1
ATOM 1728 C CA . GLN A 1 215 ? -33.926 22.898 -18.364 1.00 26.62 215 GLN A CA 1
ATOM 1729 C C . GLN A 1 215 ? -32.970 22.488 -19.506 1.00 26.62 215 GLN A C 1
ATOM 1731 O O . GLN A 1 215 ? -32.720 23.293 -20.395 1.00 26.62 215 GLN A O 1
ATOM 1736 N N . GLN A 1 216 ? -32.574 21.195 -19.504 1.00 27.88 216 GLN A N 1
ATOM 1737 C CA . GLN A 1 216 ? -32.487 20.210 -20.623 1.00 27.88 216 GLN A CA 1
ATOM 1738 C C . GLN A 1 216 ? -31.550 19.035 -20.219 1.00 27.88 216 GLN A C 1
ATOM 1740 O O . GLN A 1 216 ? -30.508 19.290 -19.634 1.00 27.88 216 GLN A O 1
ATOM 1745 N N . THR A 1 217 ? -31.743 17.731 -20.474 1.00 27.97 217 THR A N 1
ATOM 1746 C CA . THR A 1 217 ? -32.865 16.865 -20.895 1.00 27.97 217 THR A CA 1
ATOM 1747 C C . THR A 1 217 ? -32.444 15.422 -20.548 1.00 27.97 217 THR A C 1
ATOM 1749 O O . THR A 1 217 ? -31.315 15.036 -20.840 1.00 27.97 217 THR A O 1
ATOM 1752 N N . GLN A 1 218 ? -33.322 14.620 -19.938 1.00 25.73 218 GLN A N 1
ATOM 1753 C CA . GLN A 1 218 ? -33.136 13.174 -19.740 1.00 25.73 218 GLN A CA 1
ATOM 1754 C C . GLN A 1 218 ? -33.625 12.400 -20.973 1.00 25.73 218 GLN A C 1
ATOM 1756 O O . GLN A 1 218 ? -34.633 12.770 -21.573 1.00 25.73 218 GLN A O 1
ATOM 1761 N N . THR A 1 219 ? -32.959 11.297 -21.319 1.00 27.88 219 THR A N 1
ATOM 1762 C CA . THR A 1 219 ? -33.468 10.289 -22.263 1.00 27.88 219 THR A CA 1
ATOM 1763 C C . THR A 1 219 ? -33.392 8.906 -21.614 1.00 27.88 219 THR A C 1
ATOM 1765 O O . THR A 1 219 ? -32.337 8.480 -21.157 1.00 27.88 219 THR A O 1
ATOM 1768 N N . ILE A 1 220 ? -34.546 8.238 -21.552 1.00 25.95 220 ILE A N 1
ATOM 1769 C CA . ILE A 1 220 ? -34.794 6.883 -21.038 1.00 25.95 220 ILE A CA 1
ATOM 1770 C C . ILE A 1 220 ? -35.085 5.991 -22.245 1.00 25.95 220 ILE A C 1
ATOM 1772 O O . ILE A 1 220 ? -36.013 6.330 -22.973 1.00 25.95 220 ILE A O 1
ATOM 1776 N N . ILE A 1 221 ? -34.385 4.859 -22.422 1.00 29.11 221 ILE A N 1
ATOM 1777 C CA . ILE A 1 221 ? -34.777 3.712 -23.281 1.00 29.11 221 ILE A CA 1
ATOM 1778 C C . ILE A 1 221 ? -34.228 2.395 -22.636 1.00 29.11 221 ILE A C 1
ATOM 1780 O O . ILE A 1 221 ? -33.194 2.467 -21.972 1.00 29.11 221 ILE A O 1
ATOM 1784 N N . PRO A 1 222 ? -34.917 1.226 -22.730 1.00 33.53 222 PRO A N 1
ATOM 1785 C CA . PRO A 1 222 ? -34.987 0.196 -21.674 1.00 33.53 222 PRO A CA 1
ATOM 1786 C C . PRO A 1 222 ? -34.119 -1.079 -21.860 1.00 33.53 222 PRO A C 1
ATOM 1788 O O . PRO A 1 222 ? -33.503 -1.291 -22.900 1.00 33.53 222 PRO A O 1
ATOM 1791 N N . HIS A 1 223 ? -34.121 -1.936 -20.821 1.00 32.62 223 HIS A N 1
ATOM 1792 C CA . HIS A 1 223 ? -33.485 -3.270 -20.699 1.00 32.62 223 HIS A CA 1
ATOM 1793 C C . HIS A 1 223 ? -33.917 -4.326 -21.745 1.00 32.62 223 HIS A C 1
ATOM 1795 O O . HIS A 1 223 ? -35.008 -4.229 -22.309 1.00 32.62 223 HIS A O 1
ATOM 1801 N N . PRO A 1 224 ? -33.127 -5.416 -21.889 1.00 33.16 224 PRO A N 1
ATOM 1802 C CA . PRO A 1 224 ? -33.627 -6.772 -21.565 1.00 33.16 224 PRO A CA 1
ATOM 1803 C C . PRO A 1 224 ? -32.595 -7.642 -20.782 1.00 33.16 224 PRO A C 1
ATOM 1805 O O . PRO A 1 224 ? -31.394 -7.511 -20.980 1.00 33.16 224 PRO A O 1
ATOM 1808 N N . ILE A 1 225 ? -32.993 -8.335 -19.701 1.00 31.22 225 ILE A N 1
ATOM 1809 C CA . ILE A 1 225 ? -33.337 -9.780 -19.566 1.00 31.22 225 ILE A CA 1
ATOM 1810 C C . ILE A 1 225 ? -32.145 -10.779 -19.666 1.00 31.22 225 ILE A C 1
ATOM 1812 O O . ILE A 1 225 ? -31.662 -11.079 -20.748 1.00 31.22 225 ILE A O 1
ATOM 1816 N N . SER A 1 226 ? -31.803 -11.343 -18.492 1.00 31.39 226 SER A N 1
ATOM 1817 C CA . SER A 1 226 ? -31.442 -12.743 -18.140 1.00 31.39 226 SER A CA 1
ATOM 1818 C C . SER A 1 226 ? -30.213 -13.480 -18.720 1.00 31.39 226 SER A C 1
ATOM 1820 O O . SER A 1 226 ? -30.136 -13.763 -19.909 1.00 31.39 226 SER A O 1
ATOM 1822 N N . GLY A 1 227 ? -29.354 -13.981 -17.813 1.00 29.31 227 GLY A N 1
ATOM 1823 C CA . GLY A 1 227 ? -28.328 -15.029 -18.006 1.00 29.31 227 GLY A CA 1
ATOM 1824 C C . GLY A 1 227 ? -27.692 -15.435 -16.656 1.00 29.31 227 GLY A C 1
ATOM 1825 O O . GLY A 1 227 ? -27.741 -14.621 -15.740 1.00 29.31 227 GLY A O 1
ATOM 1826 N N . PRO A 1 228 ? -27.204 -16.678 -16.463 1.00 35.34 228 PRO A N 1
ATOM 1827 C CA . PRO A 1 228 ? -27.440 -17.464 -15.246 1.00 35.34 228 PRO A CA 1
ATOM 1828 C C . PRO A 1 228 ? -26.516 -17.166 -14.055 1.00 35.34 228 PRO A C 1
ATOM 1830 O O . PRO A 1 228 ? -25.394 -16.693 -14.194 1.00 35.34 228 PRO A O 1
ATOM 1833 N N . VAL A 1 229 ? -27.023 -17.519 -12.870 1.00 36.09 229 VAL A N 1
ATOM 1834 C CA . VAL A 1 229 ? -26.314 -17.550 -11.585 1.00 36.09 229 VAL A CA 1
ATOM 1835 C C . VAL A 1 229 ? -25.209 -18.608 -11.646 1.00 36.09 229 VAL A C 1
ATOM 1837 O O . VAL A 1 229 ? -25.490 -19.805 -11.594 1.00 36.09 229 VAL A O 1
ATOM 1840 N N . GLU A 1 230 ? -23.954 -18.175 -11.745 1.00 32.47 230 GLU A N 1
ATOM 1841 C CA . GLU A 1 230 ? -22.804 -19.042 -11.496 1.00 32.47 230 GLU A CA 1
ATOM 1842 C C . GLU A 1 230 ? -22.614 -19.210 -9.986 1.00 32.47 230 GLU A C 1
ATOM 1844 O O . GLU A 1 230 ? -22.436 -18.252 -9.231 1.00 32.47 230 GLU A O 1
ATOM 1849 N N . VAL A 1 231 ? -22.687 -20.465 -9.549 1.00 36.91 231 VAL A N 1
ATOM 1850 C CA . VAL A 1 231 ? -22.376 -20.906 -8.193 1.00 36.91 231 VAL A CA 1
ATOM 1851 C C . VAL A 1 231 ? -20.941 -20.494 -7.873 1.00 36.91 231 VAL A C 1
ATOM 1853 O O . VAL A 1 231 ? -19.985 -20.978 -8.474 1.00 36.91 231 VAL A O 1
ATOM 1856 N N . MET A 1 232 ? -20.810 -19.580 -6.916 1.00 31.81 232 MET A N 1
ATOM 1857 C CA . MET A 1 232 ? -19.547 -19.060 -6.415 1.00 31.81 232 MET A CA 1
ATOM 1858 C C . MET A 1 232 ? -18.713 -20.213 -5.848 1.00 31.81 232 MET A C 1
ATOM 1860 O O . MET A 1 232 ? -18.981 -20.722 -4.759 1.00 31.81 232 MET A O 1
ATOM 1864 N N . GLN A 1 233 ? -17.705 -20.643 -6.607 1.00 35.56 233 GLN A N 1
ATOM 1865 C CA . GLN A 1 233 ? -16.682 -21.558 -6.120 1.00 35.56 233 GLN A CA 1
ATOM 1866 C C . GLN A 1 233 ? -15.944 -20.866 -4.971 1.00 35.56 233 GLN A C 1
ATOM 1868 O O . GLN A 1 233 ? -15.260 -19.856 -5.155 1.00 35.56 233 GLN A O 1
ATOM 1873 N N . MET A 1 234 ? -16.149 -21.388 -3.761 1.00 32.12 234 MET A N 1
ATOM 1874 C CA . MET A 1 234 ? -15.460 -20.951 -2.555 1.00 32.12 234 MET A CA 1
ATOM 1875 C C . MET A 1 234 ? -13.957 -21.090 -2.780 1.00 32.12 234 MET A C 1
ATOM 1877 O O . MET A 1 234 ? -13.440 -22.187 -2.983 1.00 32.12 234 MET A O 1
ATOM 1881 N N . TRP A 1 235 ? -13.255 -19.963 -2.723 1.00 34.69 235 TRP A N 1
ATOM 1882 C CA . TRP A 1 235 ? -11.808 -19.934 -2.604 1.00 34.69 235 TRP A CA 1
ATOM 1883 C C . TRP A 1 235 ? -11.423 -20.543 -1.253 1.00 34.69 235 TRP A C 1
ATOM 1885 O O . TRP A 1 235 ? -11.386 -19.860 -0.231 1.00 34.69 235 TRP A O 1
ATOM 1895 N N . THR A 1 236 ? -11.149 -21.844 -1.229 1.00 39.50 236 THR A N 1
ATOM 1896 C CA . THR A 1 236 ? -10.453 -22.482 -0.110 1.00 39.50 236 THR A CA 1
ATOM 1897 C C . THR A 1 236 ? -9.018 -21.975 -0.091 1.00 39.50 236 THR A C 1
ATOM 1899 O O . THR A 1 236 ? -8.206 -22.317 -0.952 1.00 39.50 236 THR A O 1
ATOM 1902 N N . ARG A 1 237 ? -8.710 -21.120 0.885 1.00 40.78 237 ARG A N 1
ATOM 1903 C CA . ARG A 1 237 ? -7.346 -20.670 1.169 1.00 40.78 237 ARG A CA 1
ATOM 1904 C C . ARG A 1 237 ? -6.546 -21.841 1.773 1.00 40.78 237 ARG A C 1
ATOM 1906 O O . ARG A 1 237 ? -7.103 -22.560 2.602 1.00 40.78 237 ARG A O 1
ATOM 1913 N N . PRO A 1 238 ? -5.264 -22.047 1.421 1.00 34.62 238 PRO A N 1
ATOM 1914 C CA . PRO A 1 238 ? -4.457 -23.107 2.015 1.00 34.62 238 PRO A CA 1
ATOM 1915 C C . PRO A 1 238 ? -3.943 -22.665 3.389 1.00 34.62 238 PRO A C 1
ATOM 1917 O O . PRO A 1 238 ? -3.215 -21.679 3.495 1.00 34.62 238 PRO A O 1
ATOM 1920 N N . GLY A 1 239 ? -4.302 -23.410 4.431 1.00 32.59 239 GLY A N 1
ATOM 1921 C CA . GLY A 1 239 ? -3.740 -23.264 5.769 1.00 32.59 239 GLY A CA 1
ATOM 1922 C C . GLY A 1 239 ? -4.178 -24.412 6.677 1.00 32.59 239 GLY A C 1
ATOM 1923 O O . GLY A 1 239 ? -5.365 -24.579 6.914 1.00 32.59 239 GLY A O 1
ATOM 1924 N N . PHE A 1 240 ? -3.198 -25.173 7.176 1.00 33.41 240 PHE A N 1
ATOM 1925 C CA . PHE A 1 240 ? -3.300 -26.157 8.264 1.00 33.41 240 PHE A CA 1
ATOM 1926 C C . PHE A 1 240 ? -4.213 -27.379 8.048 1.00 33.41 240 PHE A C 1
ATOM 1928 O O . PHE A 1 240 ? -5.330 -27.456 8.551 1.00 33.41 240 PHE A O 1
ATOM 1935 N N . ILE A 1 241 ? -3.665 -28.425 7.417 1.00 33.97 241 ILE A N 1
ATOM 1936 C CA . ILE A 1 241 ? -4.137 -29.798 7.646 1.00 33.97 241 ILE A CA 1
ATOM 1937 C C . ILE A 1 241 ? -3.382 -30.324 8.870 1.00 33.97 241 ILE A C 1
ATOM 1939 O O . ILE A 1 241 ? -2.246 -30.782 8.763 1.00 33.97 241 ILE A O 1
ATOM 1943 N N . GLY A 1 242 ? -3.997 -30.229 10.049 1.00 33.34 242 GLY A N 1
ATOM 1944 C CA . GLY A 1 242 ? -3.579 -31.029 11.194 1.00 33.34 242 GLY A CA 1
ATOM 1945 C C . GLY A 1 242 ? -3.880 -32.494 10.893 1.00 33.34 242 GLY A C 1
ATOM 1946 O O . GLY A 1 242 ? -5.044 -32.884 10.828 1.00 33.34 242 GLY A O 1
ATOM 1947 N N . GLN A 1 243 ? -2.843 -33.302 10.665 1.00 32.78 243 GLN A N 1
ATOM 1948 C CA . GLN A 1 243 ? -2.984 -34.754 10.613 1.00 32.78 243 GLN A CA 1
ATOM 1949 C C . GLN A 1 243 ? -3.437 -35.259 11.987 1.00 32.78 243 GLN A C 1
ATOM 1951 O O . GLN A 1 243 ? -2.664 -35.276 12.942 1.00 32.78 243 GLN A O 1
ATOM 1956 N N . VAL A 1 244 ? -4.690 -35.697 12.079 1.00 36.34 244 VAL A N 1
ATOM 1957 C CA . VAL A 1 244 ? -5.154 -36.543 13.179 1.00 36.34 244 VAL A CA 1
ATOM 1958 C C . VAL A 1 244 ? -4.788 -37.978 12.809 1.00 36.34 244 VAL A C 1
ATOM 1960 O O . VAL A 1 244 ? -5.447 -38.602 11.980 1.00 36.34 244 VAL A O 1
ATOM 1963 N N . HIS A 1 245 ? -3.696 -38.486 13.377 1.00 40.56 245 HIS A N 1
ATOM 1964 C CA . HIS A 1 245 ? -3.366 -39.909 13.310 1.00 40.56 245 HIS A CA 1
ATOM 1965 C C . HIS A 1 245 ? -4.295 -40.701 14.249 1.00 40.56 245 HIS A C 1
ATOM 1967 O O . HIS A 1 245 ? -4.433 -40.316 15.413 1.00 40.56 245 HIS A O 1
ATOM 1973 N N . PRO A 1 246 ? -4.906 -41.814 13.804 1.00 46.62 246 PRO A N 1
ATOM 1974 C CA . PRO A 1 246 ? -5.526 -42.768 14.718 1.00 46.62 246 PRO A CA 1
ATOM 1975 C C . PRO A 1 246 ? -4.440 -43.557 15.481 1.00 46.62 246 PRO A C 1
ATOM 1977 O O . PRO A 1 246 ? -3.326 -43.716 14.968 1.00 46.62 246 PRO A O 1
ATOM 1980 N N . PRO A 1 247 ? -4.724 -44.040 16.706 1.00 38.19 247 PRO A N 1
ATOM 1981 C CA . PRO A 1 247 ? -3.748 -44.773 17.507 1.00 38.19 247 PRO A CA 1
ATOM 1982 C C . PRO A 1 247 ? -3.454 -46.156 16.895 1.00 38.19 247 PRO A C 1
ATOM 1984 O O . PRO A 1 247 ? -4.323 -46.727 16.233 1.00 38.19 247 PRO A O 1
ATOM 1987 N N . PRO A 1 248 ? -2.249 -46.717 17.108 1.00 39.06 248 PRO A N 1
ATOM 1988 C CA . PRO A 1 248 ? -1.867 -47.994 16.520 1.00 39.06 248 PRO A CA 1
ATOM 1989 C C . PRO A 1 248 ? -2.560 -49.170 17.223 1.00 39.06 248 PRO A C 1
ATOM 1991 O O . PRO A 1 248 ? -2.547 -49.280 18.450 1.00 39.06 248 PRO A O 1
ATOM 1994 N N . GLU A 1 249 ? -3.127 -50.075 16.425 1.00 36.81 249 GLU A N 1
ATOM 1995 C CA . GLU A 1 249 ? -3.632 -51.371 16.877 1.00 36.81 249 GLU A CA 1
ATOM 1996 C C . GLU A 1 249 ? -2.468 -52.276 17.312 1.00 36.81 249 GLU A C 1
ATOM 1998 O O . GLU A 1 249 ? -1.537 -52.554 16.553 1.00 36.81 249 GLU A O 1
ATOM 2003 N N . VAL A 1 250 ? -2.525 -52.750 18.556 1.00 39.44 250 VAL A N 1
ATOM 2004 C CA . VAL A 1 250 ? -1.578 -53.721 19.111 1.00 39.44 250 VAL A CA 1
ATOM 2005 C C . VAL A 1 250 ? -1.991 -55.119 18.648 1.00 39.44 250 VAL A C 1
ATOM 2007 O O . VAL A 1 250 ? -2.900 -55.726 19.210 1.00 39.44 250 VAL A O 1
ATOM 2010 N N . ASN A 1 251 ? -1.311 -55.646 17.630 1.00 35.78 251 ASN A N 1
ATOM 2011 C CA . ASN A 1 251 ? -1.443 -57.045 17.225 1.00 35.78 251 ASN A CA 1
ATOM 2012 C C . ASN A 1 251 ? -0.571 -57.941 18.120 1.00 35.78 251 ASN A C 1
ATOM 2014 O O . ASN A 1 251 ? 0.650 -57.998 17.968 1.00 35.78 251 ASN A O 1
ATOM 2018 N N . PHE A 1 252 ? -1.202 -58.674 19.039 1.00 35.53 252 PHE A N 1
ATOM 2019 C CA . PHE A 1 252 ? -0.573 -59.799 19.731 1.00 35.53 252 PHE A CA 1
ATOM 2020 C C . PHE A 1 252 ? -0.504 -61.003 18.786 1.00 35.53 252 PHE A C 1
ATOM 2022 O O . PHE A 1 252 ? -1.499 -61.689 18.566 1.00 35.53 252 PHE A O 1
ATOM 2029 N N . SER A 1 253 ? 0.683 -61.284 18.247 1.00 37.03 253 SER A N 1
ATOM 2030 C CA . SER A 1 253 ? 0.965 -62.552 17.570 1.00 37.03 253 SER A CA 1
ATOM 2031 C C . SER A 1 253 ? 1.644 -63.506 18.550 1.00 37.03 253 SER A C 1
ATOM 2033 O O . SER A 1 253 ? 2.827 -63.369 18.861 1.00 37.03 253 SER A O 1
ATOM 2035 N N . PHE A 1 254 ? 0.876 -64.471 19.054 1.00 40.47 254 PHE A N 1
ATOM 2036 C CA . PHE A 1 254 ? 1.415 -65.686 19.655 1.00 40.47 254 PHE A CA 1
ATOM 2037 C C . PHE A 1 254 ? 1.994 -66.560 18.534 1.00 40.47 254 PHE A C 1
ATOM 2039 O O . PHE A 1 254 ? 1.259 -67.022 17.661 1.00 40.47 254 PHE A O 1
ATOM 2046 N N . ARG A 1 255 ? 3.296 -66.849 18.585 1.00 36.84 255 ARG A N 1
ATOM 2047 C CA . ARG A 1 255 ? 3.855 -68.049 17.955 1.00 36.84 255 ARG A CA 1
ATOM 2048 C C . ARG A 1 255 ? 4.597 -68.861 19.002 1.00 36.84 255 ARG A C 1
ATOM 2050 O O . ARG A 1 255 ? 5.611 -68.433 19.541 1.00 36.84 255 ARG A O 1
ATOM 2057 N N . SER A 1 256 ? 4.021 -70.018 19.292 1.00 41.66 256 SER A N 1
ATOM 2058 C CA . SER A 1 256 ? 4.647 -71.112 20.014 1.00 41.66 256 SER A CA 1
ATOM 2059 C C . SER A 1 256 ? 5.543 -71.917 19.069 1.00 41.66 256 SER A C 1
ATOM 2061 O O . SER A 1 256 ? 5.129 -72.190 17.943 1.00 41.66 256 SER A O 1
ATOM 2063 N N . ILE A 1 257 ? 6.678 -72.345 19.638 1.00 44.34 257 ILE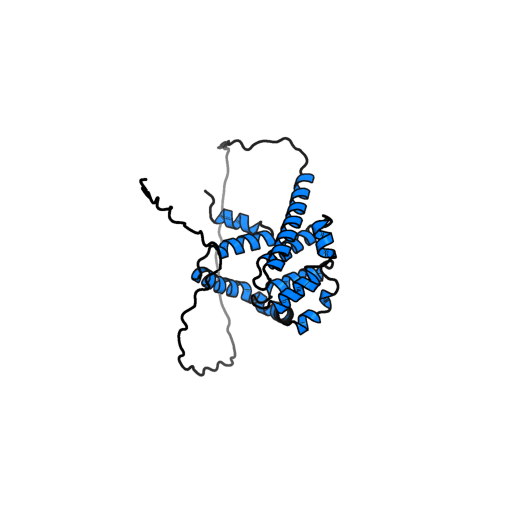 A N 1
ATOM 2064 C CA . ILE A 1 257 ? 7.647 -73.373 19.206 1.00 44.34 257 ILE A CA 1
ATOM 2065 C C . ILE A 1 257 ? 8.541 -72.986 18.024 1.00 44.34 257 ILE A C 1
ATOM 2067 O O . ILE A 1 257 ? 8.055 -72.906 16.877 1.00 44.34 257 ILE A O 1
#

Radius of gyration: 30.65 Å; chains: 1; bounding box: 63×114×74 Å

pLDDT: mean 73.76, std 29.54, range [25.45, 98.75]

InterPro domains:
  IPR042344 Zinc finger CCHC domain-containing protein 14 [PTHR16195] (1-168)
  IPR057327 RNA-binding protein vts1-like, alpha-helical domain [PF25479] (4-47)
  IPR058599 SMAUG/ZCCHC2-like, PHAT domain [PF26034] (54-162)

Sequence (257 aa):
MVCKEDVLLWFKDLEGYKRLDVMYELLSMCVPFEVRFLGSCIEEIGKHSYQELRGSAIIANDIDKLTKDSTLTQGLFDEGVRHRVLIYLSLLSASNCKCANWLYKTLLRTEWVESCVLRGNVKDENLQSELLLLFTMGLYHPAFTFDQKNFFGNMLAHVIEQRECKKHLTTKPFPSYSPGMGYNHLQTIISQHDTPSVPVKTTTVCQTDRVPHPQQTQTIIPHPISGPVEVMQMWTRPGFIGQVHPPPEVNFSFRSI

Organism: Photinus pyralis (NCBI:txid7054)

Foldseek 3Di:
DQDPVNVVVVLVPDAPLVVLVVVLVVLVPDDPVVVVVVVVVVCVVCVVVCVVCVVLLCCLQDPVNVVPPPQCVVALVDPSNLVSLLSSLVSHDLQRLVSLVCCLVPHCPDPCLCCCQVVLVPPDPVSLSSLLNNLSSQLRRNSDDPVSNVVSVVSNVSSVVSVVVVVVVPDDDDDDDDDDDDDDDDDDDDDDDDDDDDDDDDDDDDDDDDDDDDDDDDDDDDDDDDDDDDDDDDPPDDDDDPDPDDDDDDDDDDDDD